Protein 8C7D (pdb70)

Structure (mmCIF, N/CA/C/O backbone):
data_8C7D
#
_entry.id   8C7D
#
_cell.length_a   27.324
_cell.length_b   74.478
_cell.length_c   100.121
_cell.angle_alpha   90.000
_cell.angle_beta   90.000
_cell.angle_gamma   90.000
#
_symmetry.space_group_name_H-M   'P 21 21 21'
#
loop_
_entity.id
_entity.type
_entity.pdbx_description
1 polymer Kalirin
2 water water
#
loop_
_atom_site.group_PDB
_atom_site.id
_atom_site.type_symbol
_atom_site.label_atom_id
_atom_site.label_alt_id
_atom_site.label_comp_id
_atom_site.label_asym_id
_atom_site.label_entity_id
_atom_site.label_seq_id
_atom_site.pdbx_PDB_ins_code
_atom_site.Cartn_x
_atom_site.Cartn_y
_atom_site.Cartn_z
_atom_site.occupancy
_atom_site.B_iso_or_equiv
_atom_site.auth_seq_id
_atom_site.auth_comp_id
_atom_site.auth_asym_id
_atom_site.auth_atom_id
_atom_site.pdbx_PDB_model_num
ATOM 1 N N . GLU A 1 6 ? 21.47859 31.82426 -11.62300 1.000 46.96000 6 GLU A N 1
ATOM 2 C CA . GLU A 1 6 ? 20.30727 31.60227 -10.78138 1.000 47.75000 6 GLU A CA 1
ATOM 3 C C . GLU A 1 6 ? 19.22024 30.87131 -11.55222 1.000 58.65000 6 GLU A C 1
ATOM 4 O O . GLU A 1 6 ? 19.04407 29.65938 -11.38961 1.000 55.29000 6 GLU A O 1
ATOM 6 N N . GLU A 1 7 ? 18.48559 31.60858 -12.39218 1.000 61.44000 7 GLU A N 1
ATOM 7 C CA . GLU A 1 7 ? 17.50939 30.97261 -13.26726 1.000 50.52000 7 GLU A CA 1
ATOM 8 C C . GLU A 1 7 ? 18.17046 30.02651 -14.26721 1.000 53.44000 7 GLU A C 1
ATOM 9 O O . GLU A 1 7 ? 17.47423 29.20715 -14.87422 1.000 51.45000 7 GLU A O 1
ATOM 11 N N . GLU A 1 8 ? 19.49341 30.10918 -14.44395 1.000 50.06000 8 GLU A N 1
ATOM 12 C CA . GLU A 1 8 ? 20.21808 29.08203 -15.18287 1.000 48.50000 8 GLU A CA 1
ATOM 13 C C . GLU A 1 8 ? 20.39596 27.80650 -14.36368 1.000 62.84000 8 GLU A C 1
ATOM 14 O O . GLU A 1 8 ? 20.49932 26.70974 -14.93469 1.000 50.44000 8 GLU A O 1
ATOM 16 N N . GLN A 1 9 ? 20.46014 27.92389 -13.03399 1.000 52.87000 9 GLN A N 1
ATOM 17 C CA . GLN A 1 9 ? 20.51682 26.72473 -12.20520 1.000 46.78000 9 GLN A CA 1
ATOM 18 C C . GLN A 1 9 ? 19.17528 26.00297 -12.21380 1.000 44.14000 9 GLN A C 1
ATOM 19 O O . GLN A 1 9 ? 19.12660 24.76978 -12.25653 1.000 43.62000 9 GLN A O 1
ATOM 21 N N . LYS A 1 10 ? 18.07504 26.75660 -12.20334 1.000 38.11000 10 LYS A N 1
ATOM 22 C CA . LYS A 1 10 ? 16.76222 26.13469 -12.30035 1.000 38.14000 10 LYS A CA 1
ATOM 23 C C . LYS A 1 10 ? 16.57557 25.42158 -13.64046 1.000 42.90000 10 LYS A C 1
ATOM 24 O O . LYS A 1 10 ? 15.95077 24.35384 -13.69469 1.000 45.11000 10 LYS A O 1
ATOM 30 N N . ALA A 1 11 ? 17.11268 25.98411 -14.73461 1.000 44.11000 11 ALA A N 1
ATOM 31 C CA . ALA A 1 11 ? 16.93923 25.33792 -16.03987 1.000 44.30000 11 ALA A CA 1
ATOM 32 C C . ALA A 1 11 ? 17.69319 24.01120 -16.10030 1.000 28.95000 11 ALA A C 1
ATOM 33 O O . ALA A 1 11 ? 17.14757 23.00221 -16.56862 1.000 32.26000 11 ALA A O 1
ATOM 35 N N . LYS A 1 12 ? 18.93927 23.98151 -15.61363 1.000 33.72000 12 LYS A N 1
ATOM 36 C CA . LYS A 1 12 ? 19.62709 22.70357 -15.45983 1.000 42.94000 12 LYS A CA 1
ATOM 37 C C . LYS A 1 12 ? 18.80675 21.73594 -14.60711 1.000 43.59000 12 LYS A C 1
ATOM 38 O O . LYS A 1 12 ? 18.64803 20.56256 -14.96853 1.000 33.90000 12 LYS A O 1
ATOM 40 N N . ALA A 1 13 ? 18.23934 22.21491 -13.49557 1.000 40.72000 13 ALA A N 1
ATOM 41 C CA . ALA A 1 13 ? 17.49862 21.31171 -12.61534 1.000 41.11000 13 ALA A CA 1
ATOM 42 C C . ALA A 1 13 ? 16.26255 20.74110 -13.30700 1.000 33.17000 13 ALA A C 1
ATOM 43 O O . ALA A 1 13 ? 15.97863 19.53990 -13.18757 1.000 31.32000 13 ALA A O 1
ATOM 45 N N . LEU A 1 14 ? 15.52638 21.57308 -14.05173 1.000 38.68000 14 LEU A N 1
ATOM 46 C CA . LEU A 1 14 ? 14.39984 21.05329 -14.82658 1.000 40.33000 14 LEU A CA 1
ATOM 47 C C . LEU A 1 14 ? 14.85761 20.03610 -15.86683 1.000 41.55000 14 LEU A C 1
ATOM 48 O O . LEU A 1 14 ? 14.16788 19.03326 -16.11079 1.000 32.16000 14 LEU A O 1
ATOM 53 N N . ARG A 1 15 ? 16.01833 20.27774 -16.48759 1.000 31.22000 15 ARG A N 1
ATOM 54 C CA . ARG A 1 15 ? 16.59385 19.29731 -17.40558 1.000 36.28000 15 ARG A CA 1
ATOM 55 C C . ARG A 1 15 ? 16.85243 17.98136 -16.68872 1.000 41.18000 15 ARG A C 1
ATOM 56 O O . ARG A 1 15 ? 16.43588 16.91097 -17.15870 1.000 29.51000 15 ARG A O 1
ATOM 58 N N . GLY A 1 16 ? 17.53317 18.05047 -15.52716 1.000 36.57000 16 GLY A N 1
ATOM 59 C CA . GLY A 1 16 ? 17.81823 16.84846 -14.76356 1.000 32.17000 16 GLY A CA 1
ATOM 60 C C . GLY A 1 16 ? 16.57409 16.03527 -14.50866 1.000 30.10000 16 GLY A C 1
ATOM 61 O O . GLY A 1 16 ? 16.59956 14.80030 -14.57176 1.000 35.82000 16 GLY A O 1
ATOM 62 N N . ARG A 1 17 ? 15.45526 16.71510 -14.30813 1.000 31.17000 17 ARG A N 1
ATOM 63 C CA . ARG A 1 17 ? 14.22100 16.05780 -13.93365 1.000 35.37000 17 ARG A CA 1
ATOM 64 C C . ARG A 1 17 ? 13.55046 15.37921 -15.13595 1.000 41.92000 17 ARG A C 1
ATOM 65 O O . ARG A 1 17 ? 12.98026 14.28934 -15.00076 1.000 31.36000 17 ARG A O 1
ATOM 73 N N . MET A 1 18 ? 13.63703 15.97985 -16.32851 1.000 30.59000 18 MET A N 1
ATOM 74 C CA . MET A 1 18 ? 13.21965 15.27300 -17.53846 1.000 37.85000 18 MET A CA 1
ATOM 75 C C . MET A 1 18 ? 14.12796 14.08290 -17.80040 1.000 28.23000 18 MET A C 1
ATOM 76 O O . MET A 1 18 ? 13.66384 13.01800 -18.22756 1.000 26.74000 18 MET A O 1
ATOM 81 N N . PHE A 1 19 ? 15.42656 14.23883 -17.53597 1.000 26.00000 19 PHE A N 1
ATOM 82 C CA . PHE A 1 19 ? 16.35286 13.13065 -17.75974 1.000 34.16000 19 PHE A CA 1
ATOM 83 C C . PHE A 1 19 ? 15.95077 11.91269 -16.93929 1.000 37.49000 19 PHE A C 1
ATOM 84 O O . PHE A 1 19 ? 15.91817 10.78655 -17.45313 1.000 29.07000 19 PHE A O 1
ATOM 92 N N . VAL A 1 20 ? 15.64808 12.13031 -15.65185 1.000 36.82000 20 VAL A N 1
ATOM 93 C CA . VAL A 1 20 ? 15.27349 11.04230 -14.75437 1.000 27.55000 20 VAL A CA 1
ATOM 94 C C . VAL A 1 20 ? 14.00063 10.37022 -15.24101 1.000 28.67000 20 VAL A C 1
ATOM 95 O O . VAL A 1 20 ? 13.87220 9.13990 -15.21098 1.000 28.06000 20 VAL A O 1
ATOM 99 N N . LEU A 1 21 ? 13.04133 11.16635 -15.70375 1.000 26.50000 21 LEU A N 1
ATOM 100 C CA . LEU A 1 21 ? 11.81743 10.60297 -16.25163 1.000 27.75000 21 LEU A CA 1
ATOM 101 C C . LEU A 1 21 ? 12.10407 9.76630 -17.49890 1.000 30.66000 21 LEU A C 1
ATOM 102 O O . LEU A 1 21 ? 11.52601 8.68500 -17.67502 1.000 27.96000 21 LEU A O 1
ATOM 107 N N . ASN A 1 22 ? 12.99774 10.25205 -18.38035 1.000 32.22000 22 ASN A N 1
ATOM 108 C CA . ASN A 1 22 ? 13.32730 9.48208 -19.57761 1.000 31.11000 22 ASN A CA 1
ATOM 109 C C . ASN A 1 22 ? 13.98533 8.16444 -19.20861 1.000 28.57000 22 ASN A C 1
ATOM 110 O O . ASN A 1 22 ? 13.75244 7.14704 -19.87290 1.000 28.37000 22 ASN A O 1
ATOM 115 N N . GLU A 1 23 ? 14.84978 8.18378 -18.18508 1.000 29.61000 23 GLU A N 1
ATOM 116 C CA . GLU A 1 23 ? 15.50392 6.97027 -17.68868 1.000 26.27000 23 GLU A CA 1
ATOM 117 C C . GLU A 1 23 ? 14.49184 6.03216 -17.03731 1.000 34.79000 23 GLU A C 1
ATOM 118 O O . GLU A 1 23 ? 14.56430 4.80053 -17.21247 1.000 29.53000 23 GLU A O 1
ATOM 121 N N A LEU A 1 24 ? 13.51774 6.59442 -16.31317 0.540 27.38000 24 LEU A N 1
ATOM 122 N N B LEU A 1 24 ? 13.55178 6.59263 -16.27230 0.460 27.17000 24 LEU A N 1
ATOM 123 C CA A LEU A 1 24 ? 12.45565 5.77051 -15.74055 0.540 29.59000 24 LEU A CA 1
ATOM 124 C CA B LEU A 1 24 ? 12.44515 5.80036 -15.74558 0.460 29.67000 24 LEU A CA 1
ATOM 125 C C A LEU A 1 24 ? 11.64339 5.07296 -16.82811 0.540 28.28000 24 LEU A C 1
ATOM 126 C C B LEU A 1 24 ? 11.71434 5.06147 -16.86072 0.460 28.28000 24 LEU A C 1
ATOM 127 O O A LEU A 1 24 ? 11.32054 3.88990 -16.70362 0.540 24.57000 24 LEU A O 1
ATOM 128 O O B LEU A 1 24 ? 11.53198 3.84376 -16.79625 0.460 24.40000 24 LEU A O 1
ATOM 137 N N . VAL A 1 25 ? 11.30762 5.78242 -17.90936 1.000 27.76000 25 VAL A N 1
ATOM 138 C CA . VAL A 1 25 ? 10.49462 5.15986 -18.95771 1.000 27.55000 25 VAL A CA 1
ATOM 139 C C . VAL A 1 25 ? 11.31010 4.13122 -19.73609 1.000 23.96000 25 VAL A C 1
ATOM 140 O O . VAL A 1 25 ? 10.82965 3.02959 -20.04612 1.000 25.93000 25 VAL A O 1
ATOM 144 N N . GLN A 1 26 ? 12.55329 4.46671 -20.07666 1.000 27.28000 26 GLN A N 1
ATOM 145 C CA . GLN A 1 26 ? 13.32780 3.52251 -20.87347 1.000 31.68000 26 GLN A CA 1
ATOM 146 C C . GLN A 1 26 ? 13.63545 2.26467 -20.07821 1.000 35.64000 26 GLN A C 1
ATOM 147 O O . GLN A 1 26 ? 13.51522 1.15140 -20.59946 1.000 31.90000 26 GLN A O 1
ATOM 153 N N . THR A 1 27 ? 14.03943 2.41526 -18.81243 1.000 24.97000 27 THR A N 1
ATOM 154 C CA . THR A 1 27 ? 14.27924 1.21797 -18.02564 1.000 29.27000 27 THR A CA 1
ATOM 155 C C . THR A 1 27 ? 12.97775 0.46143 -17.79058 1.000 27.84000 27 THR A C 1
ATOM 156 O O . THR A 1 27 ? 12.99561 -0.76595 -17.64687 1.000 26.51000 27 THR A O 1
ATOM 160 N N . GLU A 1 28 ? 11.84051 1.16250 -17.78142 1.000 24.56000 28 GLU A N 1
ATOM 161 C CA . GLU A 1 28 ? 10.57063 0.45755 -17.68785 1.000 24.98000 28 GLU A CA 1
ATOM 162 C C . GLU A 1 28 ? 10.30840 -0.38344 -18.92829 1.000 27.03000 28 GLU A C 1
ATOM 163 O O . GLU A 1 28 ? 9.81322 -1.51638 -18.82952 1.000 28.12000 28 GLU A O 1
ATOM 169 N N . LYS A 1 29 ? 10.58176 0.17078 -20.10820 1.000 28.3000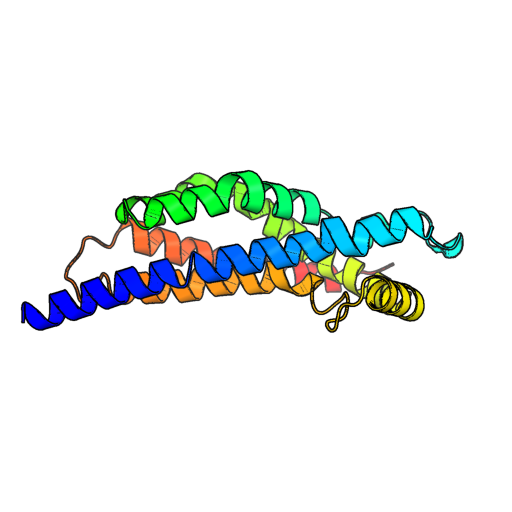0 29 LYS A N 1
ATOM 170 C CA . LYS A 1 29 ? 10.42294 -0.61743 -21.32386 1.000 25.07000 29 LYS A CA 1
ATOM 171 C C . LYS A 1 29 ? 11.29150 -1.85247 -21.27851 1.000 25.31000 29 LYS A C 1
ATOM 172 O O . LYS A 1 29 ? 10.85150 -2.94136 -21.64351 1.000 28.54000 29 LYS A O 1
ATOM 178 N N . ASP A 1 30 ? 12.53621 -1.70182 -20.84356 1.000 24.48000 30 ASP A N 1
ATOM 179 C CA . ASP A 1 30 ? 13.40651 -2.86002 -20.77969 1.000 25.65000 30 ASP A CA 1
ATOM 180 C C . ASP A 1 30 ? 12.97870 -3.81965 -19.67120 1.000 27.74000 30 ASP A C 1
ATOM 181 O O . ASP A 1 30 ? 13.10999 -5.03827 -19.82332 1.000 27.39000 30 ASP A O 1
ATOM 186 N N . TYR A 1 31 ? 12.42856 -3.29633 -18.57081 1.000 30.63000 31 TYR A N 1
ATOM 187 C CA . TYR A 1 31 ? 11.85972 -4.15285 -17.52888 1.000 24.69000 31 TYR A CA 1
ATOM 188 C C . TYR A 1 31 ? 10.71732 -4.98837 -18.07749 1.000 20.91000 31 TYR A C 1
ATOM 189 O O . TYR A 1 31 ? 10.64144 -6.19903 -17.83084 1.000 24.22000 31 TYR A O 1
ATOM 198 N N . VAL A 1 32 ? 9.80423 -4.35659 -18.82236 1.000 25.22000 32 VAL A N 1
ATOM 199 C CA . VAL A 1 32 ? 8.69149 -5.11541 -19.40250 1.000 23.98000 32 VAL A CA 1
ATOM 200 C C . VAL A 1 32 ? 9.20340 -6.17127 -20.38065 1.000 24.93000 32 VAL A C 1
ATOM 201 O O . VAL A 1 32 ? 8.72801 -7.31173 -20.37399 1.000 27.22000 32 VAL A O 1
ATOM 205 N N . LYS A 1 33 ? 10.16967 -5.81147 -21.24298 1.000 23.39000 33 LYS A N 1
ATOM 206 C CA . LYS A 1 33 ? 10.76481 -6.80472 -22.14420 1.000 31.38000 33 LYS A CA 1
ATOM 207 C C . LYS A 1 33 ? 11.31441 -8.00105 -21.36096 1.000 31.37000 33 LYS A C 1
ATOM 208 O O . LYS A 1 33 ? 11.07271 -9.16474 -21.71306 1.000 27.56000 33 LYS A O 1
ATOM 210 N N . ASP A 1 34 ? 12.04983 -7.72493 -20.28002 1.000 26.71000 34 ASP A N 1
ATOM 211 C CA . ASP A 1 34 ? 12.64582 -8.79074 -19.47912 1.000 24.78000 34 ASP A CA 1
ATOM 212 C C . ASP A 1 34 ? 11.59839 -9.67688 -18.81601 1.000 27.73000 34 ASP A C 1
ATOM 213 O O . ASP A 1 34 ? 11.75895 -10.90514 -18.76862 1.000 26.10000 34 ASP A O 1
ATOM 218 N N . LEU A 1 35 ? 10.54305 -9.07971 -18.25447 1.000 24.78000 35 LEU A N 1
ATOM 219 C CA . LEU A 1 35 ? 9.45854 -9.90576 -17.73116 1.000 26.31000 35 LEU A CA 1
ATOM 220 C C . LEU A 1 35 ? 8.81900 -10.72406 -18.84944 1.000 28.38000 35 LEU A C 1
ATOM 221 O O . LEU A 1 35 ? 8.42801 -11.88616 -18.64184 1.000 24.48000 35 LEU A O 1
ATOM 226 N N . GLY A 1 36 ? 8.71931 -10.13017 -20.04614 1.000 23.23000 36 GLY A N 1
ATOM 227 C CA . GLY A 1 36 ? 8.19140 -10.86161 -21.19453 1.000 24.46000 36 GLY A CA 1
ATOM 228 C C . GLY A 1 36 ? 9.02456 -12.07968 -21.54295 1.000 26.03000 36 GLY A C 1
ATOM 229 O O . GLY A 1 36 ? 8.49006 -13.12482 -21.92822 1.000 26.11000 36 GLY A O 1
ATOM 230 N N . ILE A 1 37 ? 10.34634 -11.97419 -21.40131 1.000 26.07000 37 ILE A N 1
ATOM 231 C CA . ILE A 1 37 ? 11.17717 -13.15251 -21.62408 1.000 24.22000 37 ILE A CA 1
ATOM 232 C C . ILE A 1 37 ? 10.84570 -14.24344 -20.61251 1.000 28.28000 37 ILE A C 1
ATOM 233 O O . ILE A 1 37 ? 10.80396 -15.43053 -20.95481 1.000 24.80000 37 ILE A O 1
ATOM 238 N N . VAL A 1 38 ? 10.59110 -13.87104 -19.35417 1.000 28.32000 38 VAL A N 1
ATOM 239 C CA . VAL A 1 38 ? 10.25028 -14.89359 -18.36674 1.000 20.22000 38 VAL A CA 1
ATOM 240 C C . VAL A 1 38 ? 8.94129 -15.55856 -18.73978 1.000 22.53000 38 VAL A C 1
ATOM 241 O O . VAL A 1 38 ? 8.84739 -16.78737 -18.82513 1.000 23.70000 38 VAL A O 1
ATOM 245 N N . VAL A 1 39 ? 7.90846 -14.74477 -18.94249 1.000 26.46000 39 VAL A N 1
ATOM 246 C CA . VAL A 1 39 ? 6.55585 -15.24362 -19.19268 1.000 25.87000 39 VAL A CA 1
ATOM 247 C C . VAL A 1 39 ? 6.43430 -15.81432 -20.61041 1.000 30.37000 39 VAL A C 1
ATOM 248 O O . VAL A 1 39 ? 6.13734 -16.99917 -20.79092 1.000 30.05000 39 VAL A O 1
ATOM 252 N N . GLU A 1 40 ? 6.65763 -14.98401 -21.63454 1.000 27.24000 40 GLU A N 1
ATOM 253 C CA . GLU A 1 40 ? 6.51265 -15.44912 -23.01784 1.000 29.61000 40 GLU A CA 1
ATOM 254 C C . GLU A 1 40 ? 7.68136 -16.30997 -23.51549 1.000 28.74000 40 GLU A C 1
ATOM 255 O O . GLU A 1 40 ? 7.56226 -16.91671 -24.58729 1.000 32.23000 40 GLU A O 1
ATOM 259 N N . GLY A 1 41 ? 8.80685 -16.36779 -22.79978 1.000 28.79000 41 GLY A N 1
ATOM 260 C CA . GLY A 1 41 ? 9.91814 -17.20910 -23.21197 1.000 23.11000 41 GLY A CA 1
ATOM 261 C C . GLY A 1 41 ? 10.11923 -18.43459 -22.33260 1.000 26.12000 41 GLY A C 1
ATOM 262 O O . GLY A 1 41 ? 9.81445 -19.56030 -22.74398 1.000 27.69000 41 GLY A O 1
ATOM 263 N N . PHE A 1 42 ? 10.61614 -18.23987 -21.10443 1.000 28.09000 42 PHE A N 1
ATOM 264 C CA . PHE A 1 42 ? 10.87755 -19.37995 -20.21466 1.000 26.91000 42 PHE A CA 1
ATOM 265 C C . PHE A 1 42 ? 9.61379 -20.18602 -19.92223 1.000 27.28000 42 PHE A C 1
ATOM 266 O O . PHE A 1 42 ? 9.61234 -21.42077 -20.01300 1.000 25.22000 42 PHE A O 1
ATOM 274 N N . MET A 1 43 ? 8.53187 -19.51158 -19.51436 1.000 24.79000 43 MET A N 1
ATOM 275 C CA . MET A 1 43 ? 7.34358 -20.26924 -19.10810 1.000 25.44000 43 MET A CA 1
ATOM 276 C C . MET A 1 43 ? 6.66809 -20.92342 -20.30821 1.000 29.38000 43 MET A C 1
ATOM 277 O O . MET A 1 43 ? 6.11556 -22.02097 -20.18737 1.000 27.46000 43 MET A O 1
ATOM 282 N N . LYS A 1 44 ? 6.68734 -20.25525 -21.46430 1.000 27.38000 44 LYS A N 1
ATOM 283 C CA . LYS A 1 44 ? 6.12193 -20.85420 -22.66964 1.000 30.70000 44 LYS A CA 1
ATOM 284 C C . LYS A 1 44 ? 6.94172 -22.06617 -23.11266 1.000 25.65000 44 LYS A C 1
ATOM 285 O O . LYS A 1 44 ? 6.38400 -23.12364 -23.42415 1.000 30.97000 44 LYS A O 1
ATOM 287 N N . ARG A 1 45 ? 8.26836 -21.94137 -23.10932 1.000 27.56000 45 ARG A N 1
ATOM 288 C CA . ARG A 1 45 ? 9.11469 -23.07964 -23.45488 1.000 28.85000 45 ARG A CA 1
ATOM 289 C C . ARG A 1 45 ? 8.85045 -24.27603 -22.54149 1.000 31.80000 45 ARG A C 1
ATOM 290 O O . ARG A 1 45 ? 8.84792 -25.42609 -22.99631 1.000 31.25000 45 ARG A O 1
ATOM 298 N N . ILE A 1 46 ? 8.59011 -24.02889 -21.25457 1.000 28.83000 46 ILE A N 1
ATOM 299 C CA . ILE A 1 46 ? 8.41821 -25.13999 -20.32013 1.000 21.19000 46 ILE A CA 1
ATOM 300 C C . ILE A 1 46 ? 7.13768 -25.91394 -20.62872 1.000 31.09000 46 ILE A C 1
ATOM 301 O O . ILE A 1 46 ? 7.12211 -27.14996 -20.56952 1.000 33.26000 46 ILE A O 1
ATOM 306 N N . GLU A 1 47 ? 6.05494 -25.21041 -20.99385 1.000 32.76000 47 GLU A N 1
ATOM 307 C CA . GLU A 1 47 ? 4.83094 -25.89474 -21.44091 1.000 30.10000 47 GLU A CA 1
ATOM 308 C C . GLU A 1 47 ? 5.05711 -26.71097 -22.71056 1.000 36.95000 47 GLU A C 1
ATOM 309 O O . GLU A 1 47 ? 4.51192 -27.81159 -22.85182 1.000 35.36000 47 GLU A O 1
ATOM 315 N N . GLU A 1 48 ? 5.82719 -26.17415 -23.66161 1.000 35.05000 48 GLU A N 1
ATOM 316 C CA . GLU A 1 48 ? 6.16414 -26.94152 -24.85934 1.000 30.93000 48 GLU A CA 1
ATOM 317 C C . GLU A 1 48 ? 6.98258 -28.17533 -24.50115 1.000 41.54000 48 GLU A C 1
ATOM 318 O O . GLU A 1 48 ? 6.71184 -29.28449 -24.97666 1.000 35.54000 48 GLU A O 1
ATOM 324 N N . LYS A 1 49 ? 7.98464 -27.99239 -23.64328 1.000 32.45000 49 LYS A N 1
ATOM 325 C CA . LYS A 1 49 ? 8.99681 -28.99970 -23.36753 1.000 30.51000 49 LYS A CA 1
ATOM 326 C C . LYS A 1 49 ? 8.48772 -30.06796 -22.41711 1.000 32.80000 49 LYS A C 1
ATOM 327 O O . LYS A 1 49 ? 8.96527 -31.20505 -22.45209 1.000 30.77000 49 LYS A O 1
ATOM 333 N N . GLY A 1 50 ? 7.52469 -29.72316 -21.57875 1.000 31.53000 50 GLY A N 1
ATOM 334 C CA . GLY A 1 50 ? 7.08711 -30.61113 -20.52739 1.000 29.16000 50 GLY A CA 1
ATOM 335 C C . GLY A 1 50 ? 8.08423 -30.65144 -19.38370 1.000 33.86000 50 GLY A C 1
ATOM 336 O O . GLY A 1 50 ? 9.28869 -30.43994 -19.59245 1.000 32.59000 50 GLY A O 1
ATOM 337 N N . VAL A 1 51 ? 7.60120 -30.93995 -18.17920 1.000 43.41000 51 VAL A N 1
ATOM 338 C CA . VAL A 1 51 ? 8.45745 -31.05302 -17.00212 1.000 35.90000 51 VAL A CA 1
ATOM 339 C C . VAL A 1 51 ? 8.59396 -32.52646 -16.64105 1.000 49.32000 51 VAL A C 1
ATOM 340 O O . VAL A 1 51 ? 7.59720 -33.26300 -16.66976 1.000 54.97000 51 VAL A O 1
ATOM 342 N N . PRO A 1 52 ? 9.79438 -32.99179 -16.29860 1.000 40.39000 52 PRO A N 1
ATOM 343 C CA . PRO A 1 52 ? 9.95372 -34.35348 -15.76063 1.000 51.26000 52 PRO A CA 1
ATOM 344 C C . PRO A 1 52 ? 8.99702 -34.62798 -14.60145 1.000 51.80000 52 PRO A C 1
ATOM 345 O O . PRO A 1 52 ? 8.63330 -33.72279 -13.84921 1.000 44.73000 52 PRO A O 1
ATOM 349 N N . GLU A 1 53 ? 8.59237 -35.89932 -14.45148 1.000 51.38000 53 GLU A N 1
ATOM 350 C CA . GLU A 1 53 ? 7.55066 -36.21947 -13.47285 1.000 47.75000 53 GLU A CA 1
ATOM 351 C C . GLU A 1 53 ? 7.95899 -35.81130 -12.06611 1.000 41.74000 53 GLU A C 1
ATOM 352 O O . GLU A 1 53 ? 7.10672 -35.40689 -11.26707 1.000 46.33000 53 GLU A O 1
ATOM 354 N N . ASP A 1 54 ? 9.25437 -35.89085 -11.75725 1.000 39.15000 54 ASP A N 1
ATOM 355 C CA . ASP A 1 54 ? 9.75846 -35.45928 -10.46104 1.000 49.37000 54 ASP A CA 1
ATOM 356 C C . ASP A 1 54 ? 9.43060 -34.00118 -10.15367 1.000 51.18000 54 ASP A C 1
ATOM 357 O O . ASP A 1 54 ? 9.39442 -33.63318 -8.97397 1.000 54.47000 54 ASP A O 1
ATOM 359 N N . MET A 1 55 ? 9.18133 -33.16012 -11.16533 1.000 42.00000 55 MET A N 1
ATOM 360 C CA . MET A 1 55 ? 8.97268 -31.73486 -10.91373 1.000 48.95000 55 MET A CA 1
ATOM 361 C C . MET A 1 55 ? 7.52054 -31.30393 -10.94217 1.000 43.29000 55 MET A C 1
ATOM 362 O O . MET A 1 55 ? 7.27033 -30.10631 -10.78898 1.000 47.30000 55 MET A O 1
ATOM 367 N N . ARG A 1 56 ? 6.57663 -32.21638 -11.19268 1.000 47.86000 56 ARG A N 1
ATOM 368 C CA . ARG A 1 56 ? 5.17026 -31.85762 -11.37621 1.000 47.40000 56 ARG A CA 1
ATOM 369 C C . ARG A 1 56 ? 4.74244 -30.77329 -10.39079 1.000 45.94000 56 ARG A C 1
ATOM 370 O O . ARG A 1 56 ? 4.94799 -30.90034 -9.18076 1.000 41.71000 56 ARG A O 1
ATOM 372 N N . GLY A 1 57 ? 4.19436 -29.68055 -10.92742 1.000 38.61000 57 GLY A N 1
ATOM 373 C CA . GLY A 1 57 ? 3.71276 -28.57381 -10.12672 1.000 36.55000 57 GLY A CA 1
ATOM 374 C C . GLY A 1 57 ? 4.77336 -27.65303 -9.56172 1.000 37.78000 57 GLY A C 1
ATOM 375 O O . GLY A 1 57 ? 4.45112 -26.52217 -9.18528 1.000 35.05000 57 GLY A O 1
ATOM 376 N N . LYS A 1 58 ? 6.03277 -28.08315 -9.49205 1.000 31.41000 58 LYS A N 1
ATOM 377 C CA . LYS A 1 58 ? 7.04278 -27.22724 -8.89194 1.000 27.82000 58 LYS A CA 1
ATOM 378 C C . LYS A 1 58 ? 7.32908 -25.98429 -9.73929 1.000 36.77000 58 LYS A C 1
ATOM 379 O O . LYS A 1 58 ? 7.71272 -24.95518 -9.18401 1.000 25.01000 58 LYS A O 1
ATOM 385 N N . ASP A 1 59 ? 7.09404 -26.02402 -11.05959 1.000 31.17000 59 ASP A N 1
ATOM 386 C CA . ASP A 1 59 ? 7.24610 -24.80829 -11.86175 1.000 30.86000 59 ASP A CA 1
ATOM 387 C C . ASP A 1 59 ? 6.36475 -23.67423 -11.35547 1.000 23.64000 59 ASP A C 1
ATOM 388 O O . ASP A 1 59 ? 6.74664 -22.50637 -11.45878 1.000 21.48000 59 ASP A O 1
ATOM 393 N N . LYS A 1 60 ? 5.19599 -23.98595 -10.79482 1.000 24.08000 60 LYS A N 1
ATOM 394 C CA . LYS A 1 60 ? 4.35151 -22.93207 -10.22969 1.000 22.90000 60 LYS A CA 1
ATOM 395 C C . LYS A 1 60 ? 5.04274 -22.22655 -9.06223 1.000 33.40000 60 LYS A C 1
ATOM 396 O O . LYS A 1 60 ? 4.88406 -21.01051 -8.87413 1.000 24.26000 60 LYS A O 1
ATOM 402 N N . ILE A 1 61 ? 5.78197 -22.97756 -8.24277 1.000 24.13000 61 ILE A N 1
ATOM 403 C CA . ILE A 1 61 ? 6.52831 -22.34812 -7.15514 1.000 27.32000 61 ILE A CA 1
ATOM 404 C C . ILE A 1 61 ? 7.65262 -21.48457 -7.71128 1.000 20.44000 61 ILE A C 1
ATOM 405 O O . ILE A 1 61 ? 7.89162 -20.37896 -7.22328 1.000 27.80000 61 ILE A O 1
ATOM 410 N N . VAL A 1 62 ? 8.36637 -21.97842 -8.73114 1.000 20.11000 62 VAL A N 1
ATOM 411 C CA . VAL A 1 62 ? 9.48081 -21.22022 -9.30335 1.000 24.67000 62 VAL A CA 1
ATOM 412 C C . VAL A 1 62 ? 9.02410 -19.82907 -9.75148 1.000 20.41000 62 VAL A C 1
ATOM 413 O O . VAL A 1 62 ? 9.65681 -18.81313 -9.44057 1.000 19.67000 62 VAL A O 1
ATOM 417 N N . PHE A 1 63 ? 7.95190 -19.76789 -10.53808 1.000 24.81000 63 PHE A N 1
ATOM 418 C CA . PHE A 1 63 ? 7.57089 -18.49064 -11.12865 1.000 21.62000 63 PHE A CA 1
ATOM 419 C C . PHE A 1 63 ? 6.61325 -17.69697 -10.25348 1.000 19.07000 63 PHE A C 1
ATOM 420 O O . PHE A 1 63 ? 6.48471 -16.48556 -10.44455 1.000 25.91000 63 PHE A O 1
ATOM 428 N N . GLY A 1 64 ? 5.96337 -18.33266 -9.29375 1.000 23.42000 64 GLY A N 1
ATOM 429 C CA . GLY A 1 64 ? 5.17974 -17.57238 -8.33702 1.000 30.97000 64 GLY A CA 1
ATOM 430 C C . GLY A 1 64 ? 4.15930 -16.70472 -9.04381 1.000 30.54000 64 GLY A C 1
ATOM 431 O O . GLY A 1 64 ? 3.42806 -17.15958 -9.92602 1.000 24.72000 64 GLY A O 1
ATOM 432 N N . ASN A 1 65 ? 4.12154 -15.42779 -8.67234 1.000 23.40000 65 ASN A N 1
ATOM 433 C CA . ASN A 1 65 ? 3.12871 -14.49543 -9.18730 1.000 29.82000 65 ASN A CA 1
ATOM 434 C C . ASN A 1 65 ? 3.73339 -13.53580 -10.20024 1.000 26.82000 65 ASN A C 1
ATOM 435 O O . ASN A 1 65 ? 3.25920 -12.40678 -10.34977 1.000 24.09000 65 ASN A O 1
ATOM 440 N N . ILE A 1 66 ? 4.77300 -13.96961 -10.91546 1.000 22.75000 66 ILE A N 1
ATOM 441 C CA . ILE A 1 66 ? 5.46084 -13.02048 -11.78345 1.000 26.35000 66 ILE A CA 1
ATOM 442 C C . ILE A 1 66 ? 4.54392 -12.57852 -12.91517 1.000 26.71000 66 ILE A C 1
ATOM 443 O O . ILE A 1 66 ? 4.63702 -11.43868 -13.37944 1.000 25.15000 66 ILE A O 1
ATOM 448 N N . HIS A 1 67 ? 3.62272 -13.44640 -13.34859 1.000 30.96000 67 HIS A N 1
ATOM 449 C CA . HIS A 1 67 ? 2.67444 -13.04635 -14.38469 1.000 39.17000 67 HIS A CA 1
ATOM 450 C C . HIS A 1 67 ? 1.83089 -11.85452 -13.93630 1.000 28.92000 67 HIS A C 1
ATOM 451 O O . HIS A 1 67 ? 1.56492 -10.94429 -14.72780 1.000 34.01000 67 HIS A O 1
ATOM 458 N N . GLN A 1 68 ? 1.44209 -11.82261 -12.65577 1.000 27.05000 68 GLN A N 1
ATOM 459 C CA . GLN A 1 68 ? 0.68369 -10.69784 -12.10999 1.000 32.90000 68 GLN A CA 1
ATOM 460 C C . GLN A 1 68 ? 1.48265 -9.40274 -12.21390 1.000 32.34000 68 GLN A C 1
ATOM 461 O O . GLN A 1 68 ? 0.93448 -8.33726 -12.53688 1.000 34.89000 68 GLN A O 1
ATOM 467 N N . ILE A 1 69 ? 2.79424 -9.49497 -11.99299 1.000 21.07000 69 ILE A N 1
ATOM 468 C CA . ILE A 1 69 ? 3.67936 -8.34372 -12.12896 1.000 26.78000 69 ILE A CA 1
ATOM 469 C C . ILE A 1 69 ? 3.83618 -7.96319 -13.59990 1.000 28.21000 69 ILE A C 1
ATOM 470 O O . ILE A 1 69 ? 3.71339 -6.78991 -13.96906 1.000 24.49000 69 ILE A O 1
ATOM 475 N N . TYR A 1 70 ? 4.09548 -8.95535 -14.45930 1.000 27.52000 70 TYR A N 1
ATOM 476 C CA . TYR A 1 70 ? 4.18617 -8.70915 -15.90336 1.000 28.81000 70 TYR A CA 1
ATOM 477 C C . TYR A 1 70 ? 2.96269 -7.96563 -16.42578 1.000 24.19000 70 TYR A C 1
ATOM 478 O O . TYR A 1 70 ? 3.08226 -6.91190 -17.06102 1.000 29.80000 70 TYR A O 1
ATOM 487 N N . ASP A 1 71 ? 1.77248 -8.50300 -16.15531 1.000 29.35000 71 ASP A N 1
ATOM 488 C CA . ASP A 1 71 ? 0.55410 -7.89248 -16.66378 1.000 32.29000 71 ASP A CA 1
ATOM 489 C C . ASP A 1 71 ? 0.39834 -6.46589 -16.16371 1.000 37.08000 71 ASP A C 1
ATOM 490 O O . ASP A 1 71 ? 0.00513 -5.57690 -16.92835 1.000 28.50000 71 ASP A O 1
ATOM 495 N N . TRP A 1 72 ? 0.71067 -6.21649 -14.88986 1.000 25.14000 72 TRP A N 1
ATOM 496 C CA . TRP A 1 72 ? 0.44581 -4.88478 -14.35735 1.000 25.90000 72 TRP A CA 1
ATOM 497 C C . TRP A 1 72 ? 1.34634 -3.83492 -14.99998 1.000 31.42000 72 TRP A C 1
ATOM 498 O O . TRP A 1 72 ? 0.89341 -2.72993 -15.31791 1.000 33.31000 72 TRP A O 1
ATOM 509 N N . HIS A 1 73 ? 2.61418 -4.16379 -15.22637 1.000 26.45000 73 HIS A N 1
ATOM 510 C CA . HIS A 1 73 ? 3.50859 -3.20922 -15.87554 1.000 30.22000 73 HIS A CA 1
ATOM 511 C C . HIS A 1 73 ? 3.25978 -3.10072 -17.38299 1.000 28.48000 73 HIS A C 1
ATOM 512 O O . HIS A 1 73 ? 3.27200 -1.99657 -17.93333 1.000 27.62000 73 HIS A O 1
ATOM 519 N N . LYS A 1 74 ? 3.07837 -4.23872 -18.06665 1.000 28.81000 74 LYS A N 1
ATOM 520 C CA . LYS A 1 74 ? 2.84291 -4.23407 -19.50936 1.000 27.32000 74 LYS A CA 1
ATOM 521 C C . LYS A 1 74 ? 1.53131 -3.54646 -19.85762 1.000 36.21000 74 LYS A C 1
ATOM 522 O O . LYS A 1 74 ? 1.44823 -2.81264 -20.85118 1.000 35.63000 74 LYS A O 1
ATOM 528 N N . ASP A 1 75 ? 0.49092 -3.78127 -19.06384 1.000 36.25000 75 ASP A N 1
ATOM 529 C CA . ASP A 1 75 ? -0.83796 -3.32049 -19.42491 1.000 32.39000 75 ASP A CA 1
ATOM 530 C C . ASP A 1 75 ? -1.22629 -2.01797 -18.74841 1.000 47.15000 75 ASP A C 1
ATOM 531 O O . ASP A 1 75 ? -2.21264 -1.40169 -19.16851 1.000 35.21000 75 ASP A O 1
ATOM 536 N N . PHE A 1 76 ? -0.50248 -1.58177 -17.71143 1.000 28.28000 76 PHE A N 1
ATOM 537 C CA . PHE A 1 76 ? -0.94037 -0.37342 -17.02079 1.000 29.18000 76 PHE A CA 1
ATOM 538 C C . PHE A 1 76 ? 0.20821 0.56910 -16.69592 1.000 34.41000 76 PHE A C 1
ATOM 539 O O . PHE A 1 76 ? 0.20114 1.73459 -17.12270 1.000 33.61000 76 PHE A O 1
ATOM 547 N N . PHE A 1 77 ? 1.21141 0.07284 -15.95932 1.000 31.93000 77 PHE A N 1
ATOM 548 C CA . PHE A 1 77 ? 2.18125 0.98081 -15.35049 1.000 33.1100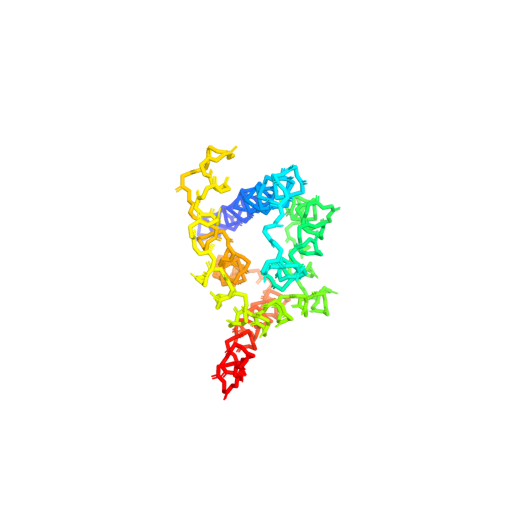0 77 PHE A CA 1
ATOM 549 C C . PHE A 1 77 ? 3.08317 1.61919 -16.39353 1.000 27.98000 77 PHE A C 1
ATOM 550 O O . PHE A 1 77 ? 3.38555 2.81626 -16.30343 1.000 29.79000 77 PHE A O 1
ATOM 558 N N . LEU A 1 78 ? 3.51742 0.85107 -17.39672 1.000 29.61000 78 LEU A N 1
ATOM 559 C CA . LEU A 1 78 ? 4.38537 1.44741 -18.40837 1.000 30.29000 78 LEU A CA 1
ATOM 560 C C . LEU A 1 78 ? 3.68462 2.59975 -19.11560 1.000 32.43000 78 LEU A C 1
ATOM 561 O O . LEU A 1 78 ? 4.27816 3.66766 -19.30876 1.000 31.02000 78 LEU A O 1
ATOM 566 N N . ALA A 1 79 ? 2.42001 2.40453 -19.51084 1.000 35.04000 79 ALA A N 1
ATOM 567 C CA . ALA A 1 79 ? 1.69157 3.48275 -20.17590 1.000 35.43000 79 ALA A CA 1
ATOM 568 C C . ALA A 1 79 ? 1.48828 4.67481 -19.24213 1.000 35.30000 79 ALA A C 1
ATOM 569 O O . ALA A 1 79 ? 1.54190 5.82974 -19.68286 1.000 34.03000 79 ALA A O 1
ATOM 571 N N . GLU A 1 80 ? 1.27085 4.42731 -17.94248 1.000 32.94000 80 GLU A N 1
ATOM 572 C CA . GLU A 1 80 ? 1.08399 5.55912 -17.03591 1.000 32.86000 80 GLU A CA 1
ATOM 573 C C . GLU A 1 80 ? 2.38495 6.32809 -16.82771 1.000 35.59000 80 GLU A C 1
ATOM 574 O O . GLU A 1 80 ? 2.37240 7.56270 -16.69122 1.000 29.30000 80 GLU A O 1
ATOM 580 N N . LEU A 1 81 ? 3.51797 5.62328 -16.79984 1.000 28.15000 81 LEU A N 1
ATOM 581 C CA . LEU A 1 81 ? 4.80697 6.30635 -16.75715 1.000 29.53000 81 LEU A CA 1
ATOM 582 C C . LEU A 1 81 ? 5.05436 7.11850 -18.02902 1.000 31.42000 81 LEU A C 1
ATOM 583 O O . LEU A 1 81 ? 5.55683 8.24499 -17.96873 1.000 34.59000 81 LEU A O 1
ATOM 588 N N . GLU A 1 82 ? 4.72452 6.56402 -19.19297 1.000 32.71000 82 GLU A N 1
ATOM 589 C CA . GLU A 1 82 ? 4.88136 7.33406 -20.42720 1.000 29.58000 82 GLU A CA 1
ATOM 590 C C . GLU A 1 82 ? 4.07118 8.62593 -20.36055 1.000 28.77000 82 GLU A C 1
ATOM 591 O O . GLU A 1 82 ? 4.54795 9.69361 -20.76578 1.000 38.36000 82 GLU A O 1
ATOM 597 N N . LYS A 1 83 ? 2.85188 8.55237 -19.81766 1.000 32.32000 83 LYS A N 1
ATOM 598 C CA . LYS A 1 83 ? 2.04037 9.75186 -19.66162 1.000 29.73000 83 LYS A CA 1
ATOM 599 C C . LYS A 1 83 ? 2.70648 10.77748 -18.74332 1.000 38.71000 83 LYS A C 1
ATOM 600 O O . LYS A 1 83 ? 2.44652 11.97867 -18.87903 1.000 42.35000 83 LYS A O 1
ATOM 605 N N . CYS A 1 84 ? 3.60297 10.34937 -17.85048 1.000 30.90000 84 CYS A N 1
ATOM 606 C CA . CYS A 1 84 ? 4.28325 11.29301 -16.95634 1.000 36.62000 84 CYS A CA 1
ATOM 607 C C . CYS A 1 84 ? 5.31608 12.15190 -17.66511 1.000 41.57000 84 CYS A C 1
ATOM 608 O O . CYS A 1 84 ? 5.67511 13.21937 -17.15005 1.000 39.19000 84 CYS A O 1
ATOM 611 N N . ILE A 1 85 ? 5.82778 11.70427 -18.80893 1.000 36.89000 85 ILE A N 1
ATOM 612 C CA . ILE A 1 85 ? 6.78094 12.53019 -19.54216 1.000 41.52000 85 ILE A CA 1
ATOM 613 C C . ILE A 1 85 ? 6.13609 13.85876 -19.94314 1.000 46.81000 85 ILE A C 1
ATOM 614 O O . ILE A 1 85 ? 6.76916 14.92050 -19.87916 1.000 45.37000 85 ILE A O 1
ATOM 619 N N A GLN A 1 86 ? 4.85980 13.82362 -20.32485 0.510 42.24000 86 GLN A N 1
ATOM 620 N N B GLN A 1 86 ? 4.85876 13.82946 -20.31509 0.490 41.89000 86 GLN A N 1
ATOM 621 C CA A GLN A 1 86 ? 4.13237 15.03948 -20.66701 0.510 49.55000 86 GLN A CA 1
ATOM 622 C CA B GLN A 1 86 ? 4.15555 15.05767 -20.65664 0.490 49.72000 86 GLN A CA 1
ATOM 623 C C A GLN A 1 86 ? 3.51650 15.73954 -19.45903 0.510 47.93000 86 GLN A C 1
ATOM 624 C C B GLN A 1 86 ? 3.52992 15.74819 -19.45076 0.490 48.06000 86 GLN A C 1
ATOM 625 O O A GLN A 1 86 ? 3.41488 16.97326 -19.45799 0.510 44.73000 86 GLN A O 1
ATOM 626 O O B GLN A 1 86 ? 3.41655 16.98092 -19.44495 0.490 44.54000 86 GLN A O 1
ATOM 637 N N . GLU A 1 87 ? 3.09842 14.99174 -18.43868 1.000 47.02000 87 GLU A N 1
ATOM 638 C CA . GLU A 1 87 ? 2.47278 15.54125 -17.22630 1.000 42.47000 87 GLU A CA 1
ATOM 639 C C . GLU A 1 87 ? 3.32167 15.13276 -16.02134 1.000 40.05000 87 GLU A C 1
ATOM 640 O O . GLU A 1 87 ? 3.02217 14.13047 -15.36753 1.000 46.69000 87 GLU A O 1
ATOM 644 N N . GLN A 1 88 ? 4.34459 15.93448 -15.70692 1.000 43.22000 88 GLN A N 1
ATOM 645 C CA . GLN A 1 88 ? 5.36228 15.53359 -14.73259 1.000 43.39000 88 GLN A CA 1
ATOM 646 C C . GLN A 1 88 ? 4.79514 15.31753 -13.32993 1.000 55.46000 88 GLN A C 1
ATOM 647 O O . GLN A 1 88 ? 5.22310 14.40065 -12.61344 1.000 46.93000 88 GLN A O 1
ATOM 653 N N . ASP A 1 89 ? 3.87824 16.17432 -12.89049 1.000 47.43000 89 ASP A N 1
ATOM 654 C CA . ASP A 1 89 ? 3.44474 16.09074 -11.49939 1.000 49.59000 89 ASP A CA 1
ATOM 655 C C . ASP A 1 89 ? 2.59800 14.85665 -11.22245 1.000 52.50000 89 ASP A C 1
ATOM 656 O O . ASP A 1 89 ? 2.38115 14.51771 -10.05134 1.000 52.94000 89 ASP A O 1
ATOM 661 N N . ARG A 1 90 ? 2.13274 14.16923 -12.26517 1.000 38.79000 90 ARG A N 1
ATOM 662 C CA . ARG A 1 90 ? 1.40247 12.92497 -12.07086 1.000 49.79000 90 ARG A CA 1
ATOM 663 C C . ARG A 1 90 ? 2.29248 11.79648 -11.55364 1.000 46.03000 90 ARG A C 1
ATOM 664 O O . ARG A 1 90 ? 1.75975 10.78903 -11.06983 1.000 35.61000 90 ARG A O 1
ATOM 666 N N . LEU A 1 91 ? 3.62068 11.95691 -11.60870 1.000 32.85000 91 LEU A N 1
ATOM 667 C CA . LEU A 1 91 ? 4.52332 10.86148 -11.26677 1.000 35.68000 91 LEU A CA 1
ATOM 668 C C . LEU A 1 91 ? 4.40818 10.46288 -9.79561 1.000 39.75000 91 LEU A C 1
ATOM 669 O O . LEU A 1 91 ? 4.23553 9.27489 -9.47797 1.000 28.77000 91 LEU A O 1
ATOM 674 N N . ALA A 1 92 ? 4.51643 11.43869 -8.88558 1.000 31.16000 92 ALA A N 1
ATOM 675 C CA . ALA A 1 92 ? 4.42850 11.13617 -7.45460 1.000 35.16000 92 ALA A CA 1
ATOM 676 C C . ALA A 1 92 ? 3.11436 10.44623 -7.12781 1.000 32.37000 92 ALA A C 1
ATOM 677 O O . ALA A 1 92 ? 3.09661 9.40388 -6.45862 1.000 37.86000 92 ALA A O 1
ATOM 679 N N . GLN A 1 93 ? 1.99957 11.00554 -7.60897 1.000 31.81000 93 GLN A N 1
ATOM 680 C CA . GLN A 1 93 ? 0.70365 10.40031 -7.32974 1.000 38.38000 93 GLN A CA 1
ATOM 681 C C . GLN A 1 93 ? 0.60260 9.00554 -7.93512 1.000 36.45000 93 GLN A C 1
ATOM 682 O O . GLN A 1 93 ? -0.12494 8.15035 -7.41060 1.000 38.94000 93 GLN A O 1
ATOM 684 N N . LEU A 1 94 ? 1.32181 8.74859 -9.03159 1.000 41.01000 94 LEU A N 1
ATOM 685 C CA . LEU A 1 94 ? 1.24249 7.42697 -9.64009 1.000 32.88000 94 LEU A CA 1
ATOM 686 C C . LEU A 1 94 ? 1.75364 6.37608 -8.65522 1.000 33.06000 94 LEU A C 1
ATOM 687 O O . LEU A 1 94 ? 1.11734 5.33518 -8.44313 1.000 39.54000 94 LEU A O 1
ATOM 692 N N . PHE A 1 95 ? 2.86451 6.67172 -7.97809 1.000 38.31000 95 PHE A N 1
ATOM 693 C CA . PHE A 1 95 ? 3.37120 5.73025 -6.98441 1.000 36.86000 95 PHE A CA 1
ATOM 694 C C . PHE A 1 95 ? 2.51620 5.73064 -5.72188 1.000 44.21000 95 PHE A C 1
ATOM 695 O O . PHE A 1 95 ? 2.24344 4.66592 -5.15333 1.000 37.42000 95 PHE A O 1
ATOM 703 N N . ILE A 1 96 ? 2.05188 6.90722 -5.29240 1.000 35.25000 96 ILE A N 1
ATOM 704 C CA . ILE A 1 96 ? 1.29409 6.99929 -4.04848 1.000 35.32000 96 ILE A CA 1
ATOM 705 C C . ILE A 1 96 ? -0.04028 6.27334 -4.17209 1.000 40.66000 96 ILE A C 1
ATOM 706 O O . ILE A 1 96 ? -0.39473 5.45272 -3.31292 1.000 32.55000 96 ILE A O 1
ATOM 711 N N . LYS A 1 97 ? -0.80063 6.55896 -5.24079 1.000 28.94000 97 LYS A N 1
ATOM 712 C CA . LYS A 1 97 ? -2.15828 6.03512 -5.34080 1.000 28.50000 97 LYS A CA 1
ATOM 713 C C . LYS A 1 97 ? -2.19544 4.52046 -5.53962 1.000 41.17000 97 LYS A C 1
ATOM 714 O O . LYS A 1 97 ? -3.23779 3.90157 -5.29200 1.000 39.15000 97 LYS A O 1
ATOM 716 N N . HIS A 1 98 ? -1.09366 3.90000 -5.95304 1.000 34.55000 98 HIS A N 1
ATOM 717 C CA . HIS A 1 98 ? -1.06605 2.45244 -6.13818 1.000 34.90000 98 HIS A CA 1
ATOM 718 C C . HIS A 1 98 ? -0.20969 1.74348 -5.09333 1.000 40.00000 98 HIS A C 1
ATOM 719 O O . HIS A 1 98 ? 0.35005 0.68143 -5.37090 1.000 33.54000 98 HIS A O 1
ATOM 726 N N . GLU A 1 99 ? -0.12695 2.30420 -3.87702 1.000 32.98000 99 GLU A N 1
ATOM 727 C CA . GLU A 1 99 ? 0.67014 1.67421 -2.82592 1.000 37.86000 99 GLU A CA 1
ATOM 728 C C . GLU A 1 99 ? 0.20091 0.24872 -2.55463 1.000 36.85000 99 GLU A C 1
ATOM 729 O O . GLU A 1 99 ? 1.02316 -0.65887 -2.39731 1.000 34.50000 99 GLU A O 1
ATOM 735 N N . ARG A 1 100 ? -1.11584 0.02926 -2.49550 1.000 26.44000 100 ARG A N 1
ATOM 736 C CA . ARG A 1 100 ? -1.60708 -1.31393 -2.20923 1.000 34.39000 100 ARG A CA 1
ATOM 737 C C . ARG A 1 100 ? -1.20811 -2.29751 -3.30424 1.000 36.79000 100 ARG A C 1
ATOM 738 O O . ARG A 1 100 ? -1.05649 -3.49477 -3.03358 1.000 30.68000 100 ARG A O 1
ATOM 740 N N . LYS A 1 101 ? -1.02609 -1.82339 -4.54516 1.000 37.09000 101 LYS A N 1
ATOM 741 C CA . LYS A 1 101 ? -0.65257 -2.74972 -5.61316 1.000 29.18000 101 LYS A CA 1
ATOM 742 C C . LYS A 1 101 ? 0.75450 -3.28850 -5.39545 1.000 30.03000 101 LYS A C 1
ATOM 743 O O . LYS A 1 101 ? 1.05833 -4.41026 -5.81770 1.000 30.84000 101 LYS A O 1
ATOM 749 N N . LEU A 1 1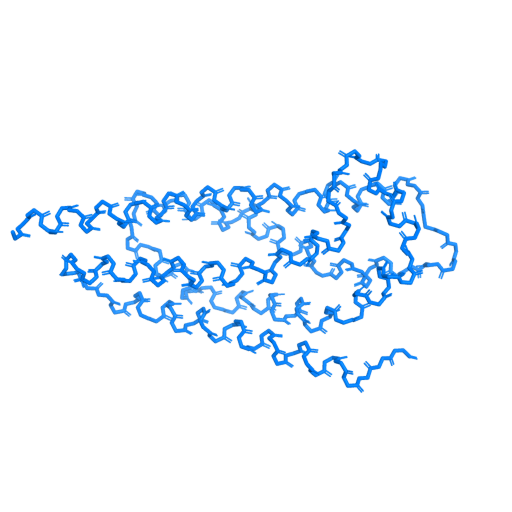02 ? 1.60302 -2.53342 -4.68125 1.000 38.51000 102 LEU A N 1
ATOM 750 C CA . LEU A 1 102 ? 2.97550 -2.94326 -4.38941 1.000 32.51000 102 LEU A CA 1
ATOM 751 C C . LEU A 1 102 ? 3.07693 -4.18581 -3.51718 1.000 37.01000 102 LEU A C 1
ATOM 752 O O . LEU A 1 102 ? 4.18176 -4.71974 -3.36273 1.000 40.30000 102 LEU A O 1
ATOM 757 N N . HIS A 1 103 ? 1.97804 -4.65233 -2.92803 1.000 27.31000 103 HIS A N 1
ATOM 758 C CA . HIS A 1 103 ? 2.03599 -5.92497 -2.22502 1.000 31.67000 103 HIS A CA 1
ATOM 759 C C . HIS A 1 103 ? 2.35029 -7.08109 -3.16136 1.000 32.17000 103 HIS A C 1
ATOM 760 O O . HIS A 1 103 ? 2.79412 -8.13801 -2.68961 1.000 25.21000 103 HIS A O 1
ATOM 767 N N . ILE A 1 104 ? 2.14504 -6.91837 -4.47360 1.000 23.77000 104 ILE A N 1
ATOM 768 C CA . ILE A 1 104 ? 2.51896 -8.02452 -5.34484 1.000 28.09000 104 ILE A CA 1
ATOM 769 C C . ILE A 1 104 ? 4.02478 -8.22824 -5.28959 1.000 27.00000 104 ILE A C 1
ATOM 770 O O . ILE A 1 104 ? 4.50467 -9.36308 -5.37613 1.000 26.04000 104 ILE A O 1
ATOM 775 N N . TYR A 1 105 ? 4.79012 -7.15404 -5.09105 1.000 18.13000 105 TYR A N 1
ATOM 776 C CA . TYR A 1 105 ? 6.23757 -7.30749 -4.94391 1.000 26.69000 105 TYR A CA 1
ATOM 777 C C . TYR A 1 105 ? 6.61073 -7.95808 -3.60568 1.000 22.67000 105 TYR A C 1
ATOM 778 O O . TYR A 1 105 ? 7.45968 -8.86064 -3.54920 1.000 18.09000 105 TYR A O 1
ATOM 787 N N . VAL A 1 106 ? 6.01124 -7.48926 -2.51038 1.000 20.18000 106 VAL A N 1
ATOM 788 C CA . VAL A 1 106 ? 6.30137 -8.07983 -1.20087 1.000 18.86000 106 VAL A CA 1
ATOM 789 C C . VAL A 1 106 ? 5.92960 -9.55613 -1.19358 1.000 21.35000 106 VAL A C 1
ATOM 790 O O . VAL A 1 106 ? 6.62789 -10.39276 -0.59806 1.000 22.57000 106 VAL A O 1
ATOM 794 N N . TRP A 1 107 ? 4.82021 -9.89769 -1.85534 1.000 23.17000 107 TRP A N 1
ATOM 795 C CA . TRP A 1 107 ? 4.44661 -11.30140 -2.03007 1.000 22.91000 107 TRP A CA 1
ATOM 796 C C . TRP A 1 107 ? 5.51832 -12.05227 -2.81620 1.000 23.16000 107 TRP A C 1
ATOM 797 O O . TRP A 1 107 ? 5.92005 -13.16510 -2.44818 1.000 21.32000 107 TRP A O 1
ATOM 808 N N . TYR A 1 108 ? 5.98682 -11.44734 -3.91118 1.000 21.46000 108 TYR A N 1
ATOM 809 C CA . TYR A 1 108 ? 7.05693 -12.03946 -4.69482 1.000 21.72000 108 TYR A CA 1
ATOM 810 C C . TYR A 1 108 ? 8.29252 -12.29950 -3.83871 1.000 21.93000 108 TYR A C 1
ATOM 811 O O . TYR A 1 108 ? 8.90981 -13.37129 -3.93524 1.000 18.83000 108 TYR A O 1
ATOM 820 N N . CYS A 1 109 ? 8.66344 -11.33041 -2.98952 1.000 18.86000 109 CYS A N 1
ATOM 821 C CA . CYS A 1 109 ? 9.86547 -11.48693 -2.16639 1.000 17.15000 109 CYS A CA 1
ATOM 822 C C . CYS A 1 109 ? 9.71505 -12.63062 -1.17924 1.000 21.18000 109 CYS A C 1
ATOM 823 O O . CYS A 1 109 ? 10.67069 -13.36671 -0.92049 1.000 23.07000 109 CYS A O 1
ATOM 826 N N . GLN A 1 110 ? 8.53293 -12.78607 -0.59108 1.000 18.00000 110 GLN A N 1
ATOM 827 C CA . GLN A 1 110 ? 8.39186 -13.81507 0.43173 1.000 20.59000 110 GLN A CA 1
ATOM 828 C C . G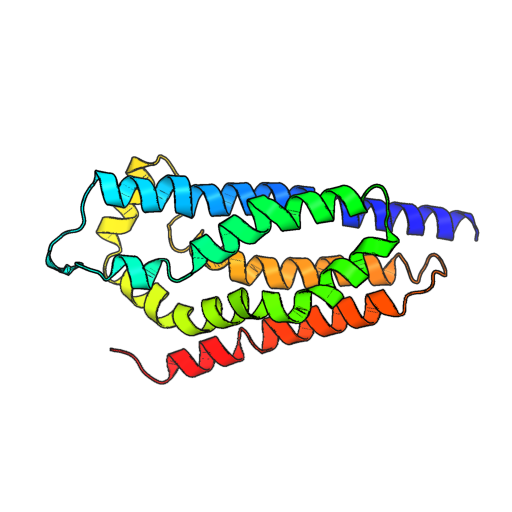LN A 1 110 ? 8.51839 -15.21514 -0.15021 1.000 19.77000 110 GLN A C 1
ATOM 829 O O . GLN A 1 110 ? 9.09506 -16.11027 0.47937 1.000 20.51000 110 GLN A O 1
ATOM 835 N N . ASN A 1 111 ? 7.98716 -15.42658 -1.35074 1.000 17.42000 111 ASN A N 1
ATOM 836 C CA . ASN A 1 111 ? 8.17075 -16.69857 -2.02630 1.000 19.89000 111 ASN A CA 1
ATOM 837 C C . ASN A 1 111 ? 9.57241 -16.87443 -2.62480 1.000 19.59000 111 ASN A C 1
ATOM 838 O O . ASN A 1 111 ? 9.87302 -17.95489 -3.14485 1.000 24.14000 111 ASN A O 1
ATOM 843 N N . LYS A 1 112 ? 10.44547 -15.86698 -2.55846 1.000 22.44000 112 LYS A N 1
ATOM 844 C CA . LYS A 1 112 ? 11.72173 -15.97384 -3.26746 1.000 17.38000 112 LYS A CA 1
ATOM 845 C C . LYS A 1 112 ? 12.62142 -17.09966 -2.77378 1.000 28.42000 112 LYS A C 1
ATOM 846 O O . LYS A 1 112 ? 13.20850 -17.79557 -3.62820 1.000 21.56000 112 LYS A O 1
ATOM 852 N N . PRO A 1 113 ? 12.78582 -17.33724 -1.45951 1.000 22.80000 113 PRO A N 1
ATOM 853 C CA . PRO A 1 113 ? 13.64796 -18.46049 -1.03285 1.000 17.96000 113 PRO A CA 1
ATOM 854 C C . PRO A 1 113 ? 13.20577 -19.81696 -1.56460 1.000 19.52000 113 PRO A C 1
ATOM 855 O O . PRO A 1 113 ? 14.05899 -20.60773 -2.00404 1.000 17.88000 113 PRO A O 1
ATOM 859 N N . ARG A 1 114 ? 11.89633 -20.10744 -1.56729 1.000 22.40000 114 ARG A N 1
ATOM 860 C CA . ARG A 1 114 ? 11.41437 -21.35842 -2.15235 1.000 21.42000 114 ARG A CA 1
ATOM 861 C C . ARG A 1 114 ? 11.72890 -21.42749 -3.64463 1.000 17.84000 114 ARG A C 1
ATOM 862 O O . ARG A 1 114 ? 12.13298 -22.48333 -4.14858 1.000 26.87000 114 ARG A O 1
ATOM 870 N N . SER A 1 115 ? 11.51266 -20.32106 -4.37342 1.000 20.39000 115 SER A N 1
ATOM 871 C CA . SER A 1 115 ? 11.81188 -20.31350 -5.80406 1.000 19.91000 115 SER A CA 1
ATOM 872 C C . SER A 1 115 ? 13.29270 -20.58873 -6.04600 1.000 22.18000 115 SER A C 1
ATOM 873 O O . SER A 1 115 ? 13.65495 -21.44232 -6.86815 1.000 22.01000 115 SER A O 1
ATOM 876 N N . GLU A 1 116 ? 14.16243 -19.87242 -5.32840 1.000 19.41000 116 GLU A N 1
ATOM 877 C CA . GLU A 1 116 ? 15.60590 -20.06787 -5.46443 1.000 24.65000 116 GLU A CA 1
ATOM 878 C C . GLU A 1 116 ? 15.98915 -21.52534 -5.26563 1.000 26.17000 116 GLU A C 1
ATOM 879 O O . GLU A 1 116 ? 16.83060 -22.06446 -5.99863 1.000 21.72000 116 GLU A O 1
ATOM 885 N N . TYR A 1 117 ? 15.34266 -22.19205 -4.31410 1.000 23.47000 117 TYR A N 1
ATOM 886 C CA . TYR A 1 117 ? 15.66874 -23.58346 -4.03827 1.000 19.89000 117 TYR A CA 1
ATOM 887 C C . TYR A 1 117 ? 15.32526 -24.47340 -5.21931 1.000 23.33000 117 TYR A C 1
ATOM 888 O O . TYR A 1 117 ? 16.13082 -25.31826 -5.62415 1.000 22.12000 117 TYR A O 1
ATOM 897 N N . ILE A 1 118 ? 14.11525 -24.32274 -5.76469 1.000 22.35000 118 ILE A N 1
ATOM 898 C CA . ILE A 1 118 ? 13.71125 -25.19829 -6.85698 1.000 27.31000 118 ILE A CA 1
ATOM 899 C C . ILE A 1 118 ? 14.50559 -24.87619 -8.11799 1.000 25.62000 118 ILE A C 1
ATOM 900 O O . ILE A 1 118 ? 14.89691 -25.78989 -8.85697 1.000 22.22000 118 ILE A O 1
ATOM 905 N N . VAL A 1 119 ? 14.82210 -23.59282 -8.35424 1.000 21.11000 119 VAL A N 1
ATOM 906 C CA . VAL A 1 119 ? 15.61693 -23.24463 -9.54126 1.000 21.25000 119 VAL A CA 1
ATOM 907 C C . VAL A 1 119 ? 16.99939 -23.87678 -9.47123 1.000 24.56000 119 VAL A C 1
ATOM 908 O O . VAL A 1 119 ? 17.52289 -24.36006 -10.48504 1.000 23.25000 119 VAL A O 1
ATOM 912 N N . ALA A 1 120 ? 17.61592 -23.89066 -8.27794 1.000 25.71000 120 ALA A N 1
ATOM 913 C CA . ALA A 1 120 ? 18.92445 -24.52839 -8.13005 1.000 19.41000 120 ALA A CA 1
ATOM 914 C C . ALA A 1 120 ? 18.80633 -26.03583 -8.16034 1.000 26.40000 120 ALA A C 1
ATOM 915 O O . ALA A 1 120 ? 19.63880 -26.71808 -8.77530 1.000 27.51000 120 ALA A O 1
ATOM 917 N N . GLU A 1 121 ? 17.79368 -26.57608 -7.48260 1.000 23.67000 121 GLU A N 1
ATOM 918 C CA . GLU A 1 121 ? 17.61403 -28.02101 -7.46759 1.000 26.47000 121 GLU A CA 1
ATOM 919 C C . GLU A 1 121 ? 17.43774 -28.57253 -8.88528 1.000 27.72000 121 GLU A C 1
ATOM 920 O O . GLU A 1 121 ? 17.90929 -29.67293 -9.19382 1.000 24.53000 121 GLU A O 1
ATOM 926 N N . TYR A 1 122 ? 16.75807 -27.83261 -9.75574 1.000 24.96000 122 TYR A N 1
ATOM 927 C CA . TYR A 1 122 ? 16.53193 -28.27052 -11.13566 1.000 30.88000 122 TYR A CA 1
ATOM 928 C C . TYR A 1 122 ? 17.38866 -27.47827 -12.11085 1.000 30.37000 122 TYR A C 1
ATOM 929 O O . TYR A 1 122 ? 16.92720 -27.06294 -13.16932 1.000 26.60000 122 TYR A O 1
ATOM 938 N N . ASP A 1 123 ? 18.64985 -27.24502 -11.74405 1.000 26.75000 123 ASP A N 1
ATOM 939 C CA . ASP A 1 123 ? 19.46534 -26.30317 -12.49472 1.000 29.20000 123 ASP A CA 1
ATOM 940 C C . ASP A 1 123 ? 19.70119 -26.77889 -13.92819 1.000 27.40000 123 ASP A C 1
ATOM 941 O O . ASP A 1 123 ? 19.60083 -25.98298 -14.87060 1.000 26.94000 123 ASP A O 1
ATOM 946 N N . ALA A 1 124 ? 19.97985 -28.07714 -14.11723 1.000 29.89000 124 ALA A N 1
ATOM 947 C CA . ALA A 1 124 ? 20.22454 -28.59575 -15.46694 1.000 30.53000 124 ALA A CA 1
ATOM 948 C C . ALA A 1 124 ? 19.01524 -28.39126 -16.37659 1.000 29.73000 124 ALA A C 1
ATOM 949 O O . ALA A 1 124 ? 19.16479 -27.98686 -17.53254 1.000 34.19000 124 ALA A O 1
ATOM 951 N N . TYR A 1 125 ? 17.81474 -28.68688 -15.87571 1.000 29.04000 125 TYR A N 1
ATOM 952 C CA . TYR A 1 125 ? 16.58692 -28.44819 -16.63144 1.000 24.51000 125 TYR A CA 1
ATOM 953 C C . TYR A 1 125 ? 16.46092 -26.97942 -17.04124 1.000 33.14000 125 TYR A C 1
ATOM 954 O O . TYR A 1 125 ? 16.28433 -26.65339 -18.22990 1.000 29.12000 125 TYR A O 1
ATOM 963 N N . PHE A 1 126 ? 16.56357 -26.06403 -16.06688 1.000 23.73000 126 PHE A N 1
ATOM 964 C CA . PHE A 1 126 ? 16.39287 -24.65733 -16.40973 1.000 25.87000 126 PHE A CA 1
ATOM 965 C C . PHE A 1 126 ? 17.55164 -24.14167 -17.26126 1.000 26.64000 126 PHE A C 1
ATOM 966 O O . PHE A 1 126 ? 17.37630 -23.19515 -18.03629 1.000 25.57000 126 PHE A O 1
ATOM 974 N N . GLU A 1 127 ? 18.73605 -24.74890 -17.15421 1.000 27.86000 127 GLU A N 1
ATOM 975 C CA . GLU A 1 127 ? 19.80615 -24.35891 -18.06438 1.000 31.16000 127 GLU A CA 1
ATOM 976 C C . GLU A 1 127 ? 19.45685 -24.78282 -19.48775 1.000 31.70000 127 GLU A C 1
ATOM 977 O O . GLU A 1 127 ? 19.73444 -24.05002 -20.43856 1.000 29.45000 127 GLU A O 1
ATOM 980 N N . GLU A 1 128 ? 18.80454 -25.94178 -19.64463 1.000 27.78000 128 GLU A N 1
ATOM 981 C CA . GLU A 1 128 ? 18.32357 -26.34858 -20.97035 1.000 29.75000 128 GLU A CA 1
ATOM 982 C C . GLU A 1 128 ? 17.30159 -25.35787 -21.50585 1.000 33.79000 128 GLU A C 1
ATOM 983 O O . GLU A 1 128 ? 17.38018 -24.93412 -22.66511 1.000 27.63000 128 GLU A O 1
ATOM 989 N N . VAL A 1 129 ? 16.32407 -24.98536 -20.66921 1.000 24.13000 129 VAL A N 1
ATOM 990 C CA . VAL A 1 129 ? 15.28663 -24.05204 -21.09463 1.000 26.60000 129 VAL A CA 1
ATOM 991 C C . VAL A 1 129 ? 15.92371 -22.77702 -21.62088 1.000 27.77000 129 VAL A C 1
ATOM 992 O O . VAL A 1 129 ? 15.59469 -22.29086 -22.71201 1.000 30.93000 129 VAL A O 1
ATOM 996 N N . LYS A 1 130 ? 16.88751 -22.24295 -20.86691 1.000 25.15000 130 LYS A N 1
ATOM 997 C CA . LYS A 1 130 ? 17.58245 -21.03245 -21.28242 1.000 24.35000 130 LYS A CA 1
ATOM 998 C C . LYS A 1 130 ? 18.18020 -21.18025 -22.68150 1.000 21.08000 130 LYS A C 1
ATOM 999 O O . LYS A 1 130 ? 18.01937 -20.30343 -23.53837 1.000 28.82000 130 LYS A O 1
ATOM 1005 N N . GLN A 1 131 ? 18.91395 -22.26730 -22.90277 1.000 29.93000 131 GLN A N 1
ATOM 1006 C CA . GLN A 1 131 ? 19.49952 -22.50719 -24.21995 1.000 34.16000 131 GLN A CA 1
ATOM 1007 C C . GLN A 1 131 ? 18.42255 -22.61373 -25.28374 1.000 33.99000 131 GLN A C 1
ATOM 1008 O O . GLN A 1 131 ? 18.52089 -21.98743 -26.34859 1.000 31.63000 131 GLN A O 1
ATOM 1014 N N . GLU A 1 132 ? 17.35510 -23.34687 -24.98336 1.000 27.32000 132 GLU A N 1
ATOM 1015 C CA . GLU A 1 132 ? 16.30437 -23.58809 -25.95281 1.000 28.72000 132 GLU A CA 1
ATOM 1016 C C . GLU A 1 132 ? 15.47770 -22.34895 -26.26245 1.000 36.08000 132 GLU A C 1
ATOM 1017 O O . GLU A 1 132 ? 14.66503 -22.39704 -27.19111 1.000 31.76000 132 GLU A O 1
ATOM 1023 N N . ILE A 1 133 ? 15.66267 -21.24442 -25.53704 1.000 31.47000 133 ILE A N 1
ATOM 1024 C CA . ILE A 1 133 ? 15.07508 -19.96539 -25.92937 1.000 29.53000 133 ILE A CA 1
ATOM 1025 C C . ILE A 1 133 ? 16.14087 -18.96356 -26.32119 1.000 29.93000 133 ILE A C 1
ATOM 1026 O O . ILE A 1 133 ? 15.82995 -17.79028 -26.53158 1.000 30.22000 133 ILE A O 1
ATOM 1031 N N . ASN A 1 134 ? 17.40158 -19.39281 -26.38127 1.000 28.00000 134 ASN A N 1
ATOM 1032 C CA . ASN A 1 134 ? 18.48216 -18.57936 -26.91988 1.000 35.87000 134 ASN A CA 1
ATOM 1033 C C . ASN A 1 134 ? 18.72038 -17.32858 -26.07178 1.000 39.40000 134 ASN A C 1
ATOM 1034 O O . ASN A 1 134 ? 18.93848 -16.23891 -26.60786 1.000 40.57000 134 ASN A O 1
ATOM 1039 N N . GLN A 1 135 ? 18.66388 -17.47630 -24.73836 1.000 33.65000 135 GLN A N 1
ATOM 1040 C CA . GLN A 1 135 ? 18.95605 -16.38510 -23.81681 1.000 35.32000 135 GLN A CA 1
ATOM 1041 C C . GLN A 1 135 ? 20.37888 -16.52126 -23.28542 1.000 37.89000 135 GLN A C 1
ATOM 1042 O O . GLN A 1 135 ? 20.87103 -17.62613 -23.06068 1.000 33.06000 135 GLN A O 1
ATOM 1048 N N . ARG A 1 136 ? 21.03029 -15.38127 -23.05409 1.000 35.19000 136 ARG A N 1
ATOM 1049 C CA . ARG A 1 136 ? 22.33944 -15.40554 -22.41369 1.000 36.94000 136 ARG A CA 1
ATOM 1050 C C . ARG A 1 136 ? 22.23072 -15.44811 -20.88984 1.000 30.24000 136 ARG A C 1
ATOM 1051 O O . ARG A 1 136 ? 23.04223 -16.10948 -20.23857 1.000 28.19000 136 ARG A O 1
ATOM 1053 N N . LEU A 1 137 ? 21.22733 -14.79892 -20.29959 1.000 28.61000 137 LEU A N 1
ATOM 1054 C CA . LEU A 1 137 ? 21.11757 -14.75557 -18.84000 1.000 25.41000 137 LEU A CA 1
ATOM 1055 C C . LEU A 1 137 ? 20.39496 -15.99124 -18.32177 1.000 27.38000 137 LEU A C 1
ATOM 1056 O O . LEU A 1 137 ? 19.48280 -16.49973 -18.97421 1.000 29.59000 137 LEU A O 1
ATOM 1061 N N . THR A 1 138 ? 20.79981 -16.46980 -17.13828 1.000 24.21000 138 THR A N 1
ATOM 1062 C CA . THR A 1 138 ? 20.15652 -17.62285 -16.51833 1.000 30.14000 138 THR A CA 1
ATOM 1063 C C . THR A 1 138 ? 18.77121 -17.25991 -15.98005 1.000 23.52000 138 THR A C 1
ATOM 1064 O O . THR A 1 138 ? 18.41975 -16.08354 -15.79969 1.000 23.33000 138 THR A O 1
ATOM 1068 N N . LEU A 1 139 ? 17.98880 -18.29775 -15.67741 1.000 24.46000 139 LEU A N 1
ATOM 1069 C CA . LEU A 1 139 ? 16.67956 -18.03487 -15.09704 1.000 23.27000 139 LEU A CA 1
ATOM 1070 C C . LEU A 1 139 ? 16.81362 -17.26519 -13.78651 1.000 30.04000 139 LEU A C 1
ATOM 1071 O O . LEU A 1 139 ? 16.00394 -16.36894 -13.49908 1.000 26.13000 139 LEU A O 1
ATOM 1076 N N A SER A 1 140 ? 17.84888 -17.57256 -12.99474 0.440 25.15000 140 SER A N 1
ATOM 1077 N N B SER A 1 140 ? 17.84320 -17.57443 -12.99346 0.560 25.02000 140 SER A N 1
ATOM 1078 C CA A SER A 1 140 ? 18.03348 -16.86762 -11.72744 0.440 30.47000 140 SER A CA 1
ATOM 1079 C CA B SER A 1 140 ? 18.02712 -16.86027 -11.73305 0.560 30.54000 140 SER A CA 1
ATOM 1080 C C A SER A 1 140 ? 18.30847 -15.38349 -11.95743 0.440 32.06000 140 SER A C 1
ATOM 1081 C C B SER A 1 140 ? 18.28921 -15.37736 -11.97326 0.560 32.13000 140 SER A C 1
ATOM 1082 O O A SER A 1 140 ? 17.80910 -14.52946 -11.21417 0.440 29.28000 140 SER A O 1
ATOM 1083 O O B SER A 1 140 ? 17.76349 -14.51932 -11.25231 0.560 28.80000 140 SER A O 1
ATOM 1088 N N . ASP A 1 141 ? 19.07768 -15.05140 -12.99709 1.000 29.93000 141 ASP A N 1
ATOM 1089 C CA . ASP A 1 141 ? 19.34833 -13.64704 -13.27437 1.000 27.07000 141 ASP A CA 1
ATOM 1090 C C . ASP A 1 141 ? 18.07958 -12.89825 -13.71481 1.000 31.78000 141 ASP A C 1
ATOM 1091 O O . ASP A 1 141 ? 17.97039 -11.69056 -13.48329 1.000 32.50000 141 ASP A O 1
ATOM 1096 N N . PHE A 1 142 ? 17.10435 -13.58773 -14.33325 1.000 25.79000 142 PHE A N 1
ATOM 1097 C CA . PHE A 1 142 ? 15.82507 -12.94363 -14.64312 1.000 21.59000 142 PHE A CA 1
ATOM 1098 C C . PHE A 1 142 ? 14.92594 -12.79997 -13.41653 1.000 26.39000 142 PHE A C 1
ATOM 1099 O O . PHE A 1 142 ? 14.28106 -11.75806 -13.24053 1.000 23.22000 142 PHE A O 1
ATOM 1107 N N . LEU A 1 143 ? 14.84656 -13.83502 -12.57664 1.000 21.60000 143 LEU A N 1
ATOM 1108 C CA . LEU A 1 143 ? 13.90376 -13.81279 -11.45387 1.000 19.16000 143 LEU A CA 1
ATOM 1109 C C . LEU A 1 143 ? 14.29318 -12.81253 -10.37640 1.000 22.21000 143 LEU A C 1
ATOM 1110 O O . LEU A 1 143 ? 13.45545 -12.48673 -9.53068 1.000 22.62000 143 LEU A O 1
ATOM 1115 N N . ILE A 1 144 ? 15.52293 -12.29641 -10.39895 1.000 21.81000 144 ILE A N 1
ATOM 1116 C CA . ILE A 1 144 ? 15.88516 -11.24503 -9.45491 1.000 23.58000 144 ILE A CA 1
ATOM 1117 C C . ILE A 1 144 ? 15.37017 -9.88352 -9.89840 1.000 26.7100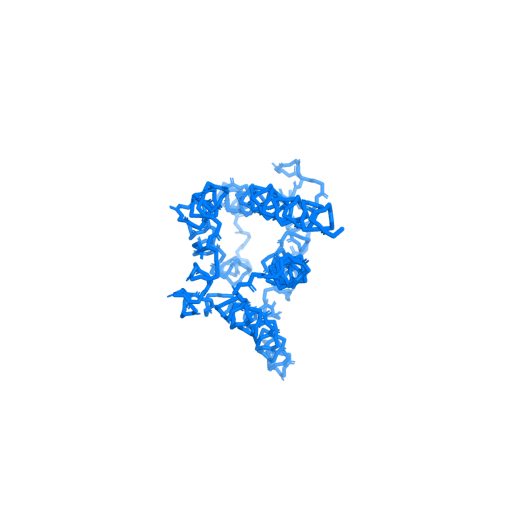0 144 ILE A C 1
ATOM 1118 O O . ILE A 1 144 ? 15.24700 -8.96348 -9.06613 1.000 21.48000 144 ILE A O 1
ATOM 1123 N N . LYS A 1 145 ? 15.04297 -9.73376 -11.18237 1.000 19.95000 145 LYS A N 1
ATOM 1124 C CA . LYS A 1 145 ? 14.79224 -8.39469 -11.70844 1.000 21.44000 145 LYS A CA 1
ATOM 1125 C C . LYS A 1 145 ? 13.63280 -7.66627 -11.04316 1.000 27.02000 145 LYS A C 1
ATOM 1126 O O . LYS A 1 145 ? 13.74130 -6.43918 -10.86417 1.000 22.14000 145 LYS A O 1
ATOM 1132 N N . PRO A 1 146 ? 12.50950 -8.30681 -10.68692 1.000 16.54000 146 PRO A N 1
ATOM 1133 C CA . PRO A 1 146 ? 11.48857 -7.54809 -9.94418 1.000 20.99000 146 PRO A CA 1
ATOM 1134 C C . PRO A 1 146 ? 12.01511 -6.97425 -8.63026 1.000 26.23000 146 PRO A C 1
ATOM 1135 O O . PRO A 1 146 ? 11.62101 -5.87109 -8.23750 1.000 26.41000 146 PRO A O 1
ATOM 1139 N N . ILE A 1 147 ? 12.89669 -7.69859 -7.93280 1.000 27.37000 147 ILE A N 1
ATOM 1140 C CA . ILE A 1 147 ? 13.43325 -7.18781 -6.67150 1.000 24.26000 147 ILE A CA 1
ATOM 1141 C C . ILE A 1 147 ? 14.32918 -5.98937 -6.93984 1.000 26.88000 147 ILE A C 1
ATOM 1142 O O . ILE A 1 147 ? 14.21132 -4.95288 -6.27964 1.000 22.31000 147 ILE A O 1
ATOM 1147 N N . GLN A 1 148 ? 15.21044 -6.10349 -7.94144 1.000 23.62000 148 GLN A N 1
ATOM 1148 C CA . GLN A 1 148 ? 16.04051 -4.96889 -8.34275 1.000 31.01000 148 GLN A CA 1
ATOM 1149 C C . GLN A 1 148 ? 15.19204 -3.78219 -8.78458 1.000 27.24000 148 GLN A C 1
ATOM 1150 O O . GLN A 1 148 ? 15.53209 -2.62727 -8.49903 1.000 30.84000 148 GLN A O 1
ATOM 1156 N N . ARG A 1 149 ? 14.10291 -4.04043 -9.51590 1.000 25.30000 149 ARG A N 1
ATOM 1157 C CA . ARG A 1 149 ? 13.33399 -2.93485 -10.08529 1.000 27.48000 149 ARG A CA 1
ATOM 1158 C C . ARG A 1 149 ? 12.83350 -1.99873 -8.99410 1.000 27.80000 149 ARG A C 1
ATOM 1159 O O . ARG A 1 149 ? 12.82354 -0.77685 -9.17800 1.000 24.25000 149 ARG A O 1
ATOM 1167 N N . ILE A 1 150 ? 12.43840 -2.55453 -7.83942 1.000 25.20000 150 ILE A N 1
ATOM 1168 C CA . ILE A 1 150 ? 11.89852 -1.73428 -6.75154 1.000 29.56000 150 ILE A CA 1
ATOM 1169 C C . ILE A 1 150 ? 12.96108 -0.77594 -6.20341 1.000 32.56000 150 ILE A C 1
ATOM 1170 O O . ILE A 1 150 ? 12.67789 0.39604 -5.92386 1.000 30.62000 150 ILE A O 1
ATOM 1175 N N . THR A 1 151 ? 14.19349 -1.25227 -6.03903 1.000 27.01000 151 THR A N 1
ATOM 1176 C CA . THR A 1 151 ? 15.27114 -0.33911 -5.66263 1.000 31.20000 151 THR A CA 1
ATOM 1177 C C . THR A 1 151 ? 15.58531 0.66936 -6.77741 1.000 32.20000 151 THR A C 1
ATOM 1178 O O . THR A 1 151 ? 15.97357 1.80815 -6.48385 1.000 27.50000 151 THR A O 1
ATOM 1182 N N . LYS A 1 152 ? 15.37740 0.30985 -8.05024 1.000 25.84000 152 LYS A N 1
ATOM 1183 C CA . LYS A 1 152 ? 15.60770 1.29004 -9.11425 1.000 20.22000 152 LYS A CA 1
ATOM 1184 C C . LYS A 1 152 ? 14.61397 2.44915 -9.02749 1.000 23.93000 152 LYS A C 1
ATOM 1185 O O . LYS A 1 152 ? 15.00440 3.61717 -9.15331 1.000 30.71000 152 LYS A O 1
ATOM 1188 N N . TYR A 1 153 ? 13.33601 2.15232 -8.77113 1.000 22.37000 153 TYR A N 1
ATOM 1189 C CA . TYR A 1 153 ? 12.33100 3.20842 -8.62933 1.000 24.97000 153 TYR A CA 1
ATOM 1190 C C . TYR A 1 153 ? 12.69176 4.15622 -7.49629 1.000 33.32000 153 TYR A C 1
ATOM 1191 O O . TYR A 1 153 ? 12.52609 5.37812 -7.61298 1.000 28.34000 153 TYR A O 1
ATOM 1200 N N . GLN A 1 154 ? 13.16263 3.59825 -6.37702 1.000 28.36000 154 GLN A N 1
ATOM 1201 C CA . GLN A 1 154 ? 13.57915 4.41595 -5.24276 1.000 27.32000 154 GLN A CA 1
ATOM 1202 C C . GLN A 1 154 ? 14.73328 5.33552 -5.63204 1.000 27.72000 154 GLN A C 1
ATOM 1203 O O . GLN A 1 154 ? 14.68988 6.55102 -5.39893 1.000 29.02000 154 GLN A O 1
ATOM 1209 N N . LEU A 1 155 ? 15.76836 4.77648 -6.25556 1.000 23.23000 155 LEU A N 1
ATOM 1210 C CA . LEU A 1 155 ? 16.92265 5.59366 -6.61439 1.000 31.26000 155 LEU A CA 1
ATOM 1211 C C . LEU A 1 155 ? 16.53899 6.70604 -7.59564 1.000 32.97000 155 LEU A C 1
ATOM 1212 O O . LEU A 1 155 ? 17.03589 7.83490 -7.49547 1.000 30.91000 155 LEU A O 1
ATOM 1217 N N . LEU A 1 156 ? 15.63783 6.40915 -8.53625 1.000 31.32000 156 LEU A N 1
ATOM 1218 C CA . LEU A 1 156 ? 15.23384 7.37994 -9.55483 1.000 35.25000 156 LEU A CA 1
ATOM 1219 C C . LEU A 1 156 ? 14.32258 8.45437 -8.97705 1.000 32.73000 156 LEU A C 1
ATOM 1220 O O . LEU A 1 156 ? 14.45764 9.63684 -9.30619 1.000 28.71000 156 LEU A O 1
ATOM 1225 N N . LEU A 1 157 ? 13.35848 8.04718 -8.15672 1.000 27.29000 157 LEU A N 1
ATOM 1226 C CA . LEU A 1 157 ? 12.50865 9.00105 -7.45205 1.000 31.15000 157 LEU A CA 1
ATOM 1227 C C . LEU A 1 157 ? 13.31698 9.89664 -6.53097 1.000 31.50000 157 LEU A C 1
ATOM 1228 O O . LEU A 1 157 ? 12.94478 11.05950 -6.30719 1.000 32.55000 157 LEU A O 1
ATOM 1233 N N . LYS A 1 158 ? 14.42256 9.38274 -5.98846 1.000 28.36000 158 LYS A N 1
ATOM 1234 C CA . LYS A 1 158 ? 15.29804 10.22118 -5.18205 1.000 32.03000 158 LYS A CA 1
ATOM 1235 C C . LYS A 1 158 ? 16.00605 11.27330 -6.04269 1.000 33.61000 158 LYS A C 1
ATOM 1236 O O . LYS A 1 158 ? 16.01626 12.46173 -5.69650 1.000 34.73000 158 LYS A O 1
ATOM 1242 N N . ASP A 1 159 ? 16.60954 10.86092 -7.16493 1.000 31.21000 159 ASP A N 1
ATOM 1243 C CA . ASP A 1 159 ? 17.15731 11.83804 -8.11717 1.000 30.28000 159 ASP A CA 1
ATOM 1244 C C . ASP A 1 159 ? 16.09426 12.83249 -8.58043 1.000 29.40000 159 ASP A C 1
ATOM 1245 O O . ASP A 1 159 ? 16.34775 14.04269 -8.63705 1.000 35.04000 159 ASP A O 1
ATOM 1250 N N . PHE A 1 160 ? 14.89012 12.35044 -8.88956 1.000 26.73000 160 PHE A N 1
ATOM 1251 C CA . PHE A 1 160 ? 13.80305 13.26432 -9.22512 1.000 28.50000 160 PHE A CA 1
ATOM 1252 C C . PHE A 1 160 ? 13.56937 14.25560 -8.09506 1.000 36.06000 160 PHE A C 1
ATOM 1253 O O . PHE A 1 160 ? 13.23832 15.42423 -8.33272 1.000 29.26000 160 PHE A O 1
ATOM 1261 N N . LEU A 1 161 ? 13.75134 13.80393 -6.85315 1.000 28.54000 161 LEU A N 1
ATOM 1262 C CA . LEU A 1 161 ? 13.47190 14.66545 -5.71348 1.000 35.52000 161 LEU A CA 1
ATOM 1263 C C . LEU A 1 161 ? 14.51484 15.77723 -5.64329 1.000 25.73000 161 LEU A C 1
ATOM 1264 O O . LEU A 1 161 ? 14.18256 16.96274 -5.52768 1.000 27.81000 161 LEU A O 1
ATOM 1269 N N . ARG A 1 162 ? 15.79182 15.40306 -5.73881 1.000 30.83000 162 ARG A N 1
ATOM 1270 C CA . ARG A 1 162 ? 16.86388 16.38459 -5.68919 1.000 34.59000 162 ARG A CA 1
ATOM 1271 C C . ARG A 1 162 ? 16.67872 17.44154 -6.77519 1.000 44.13000 162 ARG A C 1
ATOM 1272 O O . ARG A 1 162 ? 16.54355 18.63498 -6.47797 1.000 37.91000 162 ARG A O 1
ATOM 1274 N N . TYR A 1 163 ? 16.61928 17.01668 -8.04653 1.000 37.41000 163 TYR A N 1
ATOM 1275 C CA . TYR A 1 163 ? 16.43679 17.98394 -9.12650 1.000 33.78000 163 TYR A CA 1
ATOM 1276 C C . TYR A 1 163 ? 15.24519 18.88958 -8.84716 1.000 33.65000 163 TYR A C 1
ATOM 1277 O O . TYR A 1 163 ? 15.32953 20.11031 -8.99842 1.000 31.15000 163 TYR A O 1
ATOM 1286 N N A SER A 1 164 ? 14.12715 18.31161 -8.40705 0.670 37.98000 164 SER A N 1
ATOM 1287 N N B SER A 1 164 ? 14.12662 18.30073 -8.41252 0.330 37.93000 164 SER A N 1
ATOM 1288 C CA A SER A 1 164 ? 12.94098 19.13061 -8.17153 0.670 39.59000 164 SER A CA 1
ATOM 1289 C CA B SER A 1 164 ? 12.92435 19.08762 -8.15518 0.330 39.56000 164 SER A CA 1
ATOM 1290 C C A SER A 1 164 ? 13.14709 20.10145 -7.00980 0.670 43.15000 164 SER A C 1
ATOM 1291 C C B SER A 1 164 ? 13.14825 20.08816 -7.02168 0.330 43.06000 164 SER A C 1
ATOM 1292 O O A SER A 1 164 ? 12.53784 21.17887 -6.97955 0.670 41.57000 164 SER A O 1
ATOM 1293 O O B SER A 1 164 ? 12.56020 21.17626 -7.02415 0.330 41.57000 164 SER A O 1
ATOM 1298 N N . GLU A 1 165 ? 14.00586 19.74502 -6.05637 1.000 40.19000 165 GLU A N 1
ATOM 1299 C CA . GLU A 1 165 ? 14.36370 20.69001 -5.00420 1.000 41.51000 165 GLU A CA 1
ATOM 1300 C C . GLU A 1 165 ? 15.26105 21.79312 -5.54486 1.000 47.24000 165 GLU A C 1
ATOM 1301 O O . GLU A 1 165 ? 15.07731 22.96118 -5.20306 1.000 43.08000 165 GLU A O 1
ATOM 1307 N N . LYS A 1 166 ? 16.24439 21.44777 -6.38195 1.000 41.65000 166 LYS A N 1
ATOM 1308 C CA . LYS A 1 166 ? 17.13746 22.48065 -6.90411 1.000 45.76000 166 LYS A CA 1
ATOM 1309 C C . LYS A 1 166 ? 16.43361 23.38969 -7.90229 1.000 43.10000 166 LYS A C 1
ATOM 1310 O O . LYS A 1 166 ? 16.96650 24.45138 -8.23436 1.000 50.90000 166 LYS A O 1
ATOM 1312 N N . ALA A 1 167 ? 15.25872 22.99474 -8.38674 1.000 41.65000 167 ALA A N 1
ATOM 1313 C CA . ALA A 1 167 ? 14.42450 23.83814 -9.22866 1.000 44.61000 167 ALA A CA 1
ATOM 1314 C C . ALA A 1 167 ? 13.42925 24.65281 -8.41886 1.000 49.34000 167 ALA A C 1
ATOM 1315 O O . ALA A 1 167 ? 12.60195 25.35862 -9.01004 1.000 52.40000 167 ALA A O 1
ATOM 1317 N N . GLY A 1 168 ? 13.48285 24.55683 -7.09129 1.000 45.67000 168 GLY A N 1
ATOM 1318 C CA . GLY A 1 168 ? 12.54146 25.26047 -6.23004 1.000 42.28000 168 GLY A CA 1
ATOM 1319 C C . GLY A 1 168 ? 11.09440 24.85504 -6.40765 1.000 50.62000 168 GLY A C 1
ATOM 1320 O O . GLY A 1 168 ? 10.19774 25.70509 -6.31712 1.000 57.57000 168 GLY A O 1
ATOM 1321 N N . LEU A 1 169 ? 10.83816 23.57357 -6.64256 1.000 41.04000 169 LEU A N 1
ATOM 1322 C CA . LEU A 1 169 ? 9.48245 23.11640 -6.89412 1.000 43.36000 169 LEU A CA 1
ATOM 1323 C C . LEU A 1 169 ? 8.84928 22.56100 -5.62098 1.000 36.92000 169 LEU A C 1
ATOM 1324 O O . LEU A 1 169 ? 9.53992 22.21184 -4.66125 1.000 41.38000 169 LEU A O 1
ATOM 1329 N N . GLU A 1 170 ? 7.51294 22.49291 -5.63021 1.000 39.65000 170 GLU A N 1
ATOM 1330 C CA . GLU A 1 170 ? 6.74380 21.84658 -4.56941 1.000 51.57000 170 GLU A CA 1
ATOM 1331 C C . GLU A 1 170 ? 7.03456 20.34416 -4.57353 1.000 44.18000 170 GLU A C 1
ATOM 1332 O O . GLU A 1 170 ? 6.61101 19.62272 -5.48093 1.000 61.90000 170 GLU A O 1
ATOM 1334 N N . CYS A 1 171 ? 7.76450 19.86536 -3.56791 1.000 39.09000 171 CYS A N 1
ATOM 1335 C CA . CYS A 1 171 ? 8.23828 18.48596 -3.52145 1.000 45.86000 171 CYS A CA 1
ATOM 1336 C C . CYS A 1 171 ? 7.42820 17.59172 -2.58749 1.00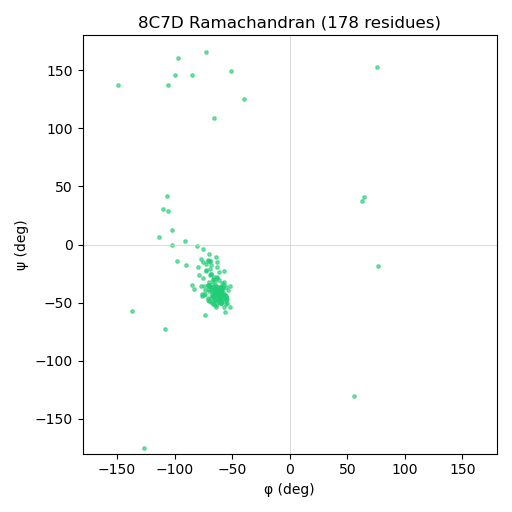0 52.85000 171 CYS A C 1
ATOM 1337 O O . CYS A 1 171 ? 7.87472 16.47920 -2.27788 1.000 43.85000 171 CYS A O 1
ATOM 1340 N N . SER A 1 172 ? 6.26099 18.03788 -2.11813 1.000 44.79000 172 SER A N 1
ATOM 1341 C CA . SER A 1 172 ? 5.65465 17.35040 -0.98063 1.000 50.18000 172 SER A CA 1
ATOM 1342 C C . SER A 1 172 ? 5.22690 15.93547 -1.35421 1.000 54.52000 172 SER A C 1
ATOM 1343 O O . SER A 1 172 ? 5.57518 14.96668 -0.66305 1.000 44.42000 172 SER A O 1
ATOM 1346 N N . ASP A 1 173 ? 4.46967 15.79314 -2.44522 1.000 42.82000 173 ASP A N 1
ATOM 1347 C CA . ASP A 1 173 ? 4.03337 14.46316 -2.85251 1.000 38.71000 173 ASP A CA 1
ATOM 1348 C C . ASP A 1 173 ? 5.19359 13.60911 -3.35674 1.000 39.10000 173 ASP A C 1
ATOM 1349 O O . ASP A 1 173 ? 5.10612 12.37811 -3.30115 1.000 34.10000 173 ASP A O 1
ATOM 1354 N N . ILE A 1 174 ? 6.29886 14.23084 -3.78249 1.000 35.15000 174 ILE A N 1
ATOM 1355 C CA . ILE A 1 174 ? 7.46476 13.46794 -4.22031 1.000 34.78000 174 ILE A CA 1
ATOM 1356 C C . ILE A 1 174 ? 8.21577 12.86705 -3.02809 1.000 34.73000 174 ILE A C 1
ATOM 1357 O O . ILE A 1 174 ? 8.78618 11.76622 -3.11927 1.000 30.17000 174 ILE A O 1
ATOM 1362 N N . GLU A 1 175 ? 8.26369 13.58255 -1.90216 1.000 38.70000 175 GLU A N 1
ATOM 1363 C CA . GLU A 1 175 ? 8.86262 12.99719 -0.70230 1.000 35.07000 175 GLU A CA 1
ATOM 1364 C C . GLU A 1 175 ? 8.08554 11.76947 -0.23975 1.000 28.11000 175 GLU A C 1
ATOM 1365 O O . GLU A 1 175 ? 8.67814 10.77846 0.20160 1.000 38.68000 175 GLU A O 1
ATOM 1371 N N . LYS A 1 176 ? 6.75845 11.83190 -0.29880 1.000 36.38000 176 LYS A N 1
ATOM 1372 C CA . LYS A 1 176 ? 5.96086 10.68457 0.09560 1.000 33.92000 176 LYS A CA 1
ATOM 1373 C C . LYS A 1 176 ? 6.21773 9.52023 -0.84506 1.000 37.61000 176 LYS A C 1
ATOM 1374 O O . LYS A 1 176 ? 6.40176 8.38659 -0.39154 1.000 32.23000 176 LYS A O 1
ATOM 1376 N N . ALA A 1 177 ? 6.28665 9.79315 -2.15806 1.000 33.02000 177 ALA A N 1
ATOM 1377 C CA . ALA A 1 177 ? 6.64003 8.74812 -3.12055 1.000 26.91000 177 ALA A CA 1
ATOM 1378 C C . ALA A 1 177 ? 7.97888 8.10463 -2.77761 1.000 33.25000 177 ALA A C 1
ATOM 1379 O O . ALA A 1 177 ? 8.11166 6.87544 -2.81994 1.000 30.07000 177 ALA A O 1
ATOM 1381 N N . VAL A 1 178 ? 8.98244 8.91314 -2.43281 1.000 29.37000 178 VAL A N 1
ATOM 1382 C CA . VAL A 1 178 ? 10.28764 8.36508 -2.06380 1.000 26.14000 178 VAL A CA 1
ATOM 1383 C C . VAL A 1 178 ? 10.18536 7.53134 -0.78351 1.000 33.83000 178 VAL A C 1
ATOM 1384 O O . VAL A 1 178 ? 10.69886 6.40376 -0.71940 1.000 31.47000 178 VAL A O 1
ATOM 1388 N N . GLU A 1 179 ? 9.52567 8.06873 0.25192 1.000 30.53000 179 GLU A N 1
ATOM 1389 C CA . GLU A 1 179 ? 9.41016 7.32737 1.51427 1.000 35.91000 179 GLU A CA 1
ATOM 1390 C C . GLU A 1 179 ? 8.77916 5.96135 1.27785 1.000 31.54000 179 GLU A C 1
ATOM 1391 O O . GLU A 1 179 ? 9.26919 4.94244 1.77863 1.000 37.91000 179 GLU A O 1
ATOM 1393 N N . LEU A 1 180 ? 7.70474 5.92820 0.48216 1.000 32.53000 180 LEU A N 1
ATOM 1394 C CA . LEU A 1 180 ? 7.03797 4.68197 0.11160 1.000 28.08000 180 LEU A CA 1
ATOM 1395 C 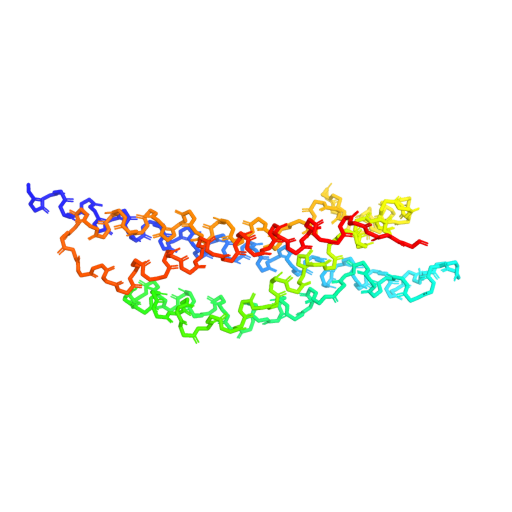C . LEU A 1 180 ? 7.99699 3.68336 -0.53459 1.000 32.00000 180 LEU A C 1
ATOM 1396 O O . LEU A 1 180 ? 8.00456 2.49689 -0.18291 1.000 28.50000 180 LEU A O 1
ATOM 1401 N N . MET A 1 181 ? 8.79325 4.13091 -1.50494 1.000 30.19000 181 MET A N 1
ATOM 1402 C CA . MET A 1 181 ? 9.70634 3.22897 -2.19508 1.000 24.59000 181 MET A CA 1
ATOM 1403 C C . MET A 1 181 ? 10.98523 2.97268 -1.40760 1.000 32.75000 181 MET A C 1
ATOM 1404 O O . MET A 1 181 ? 11.84112 2.21743 -1.87221 1.000 35.52000 181 MET A O 1
ATOM 1409 N N . CYS A 1 182 ? 11.15839 3.59040 -0.24110 1.000 29.25000 182 CYS A N 1
ATOM 1410 C CA . CYS A 1 182 ? 12.12692 3.06063 0.72294 1.000 35.04000 182 CYS A CA 1
ATOM 1411 C C . CYS A 1 182 ? 11.51451 1.93362 1.56206 1.000 38.72000 182 CYS A C 1
ATOM 1412 O O . CYS A 1 182 ? 12.18145 0.92940 1.85452 1.000 33.55000 182 CYS A O 1
ATOM 1415 N N . LEU A 1 183 ? 10.23768 2.07022 1.93017 1.000 28.34000 183 LEU A N 1
ATOM 1416 C CA . LEU A 1 183 ? 9.62110 1.08013 2.79903 1.000 37.10000 183 LEU A CA 1
ATOM 1417 C C . LEU A 1 183 ? 9.39826 -0.24696 2.07545 1.000 32.77000 183 LEU A C 1
ATOM 1418 O O . LEU A 1 183 ? 9.54759 -1.31032 2.68452 1.000 37.11000 183 LEU A O 1
ATOM 1420 N N . VAL A 1 184 ? 9.07678 -0.22740 0.77279 1.000 30.94000 184 VAL A N 1
ATOM 1421 C CA . VAL A 1 184 ? 8.85864 -1.49638 0.05071 1.000 29.72000 184 VAL A CA 1
ATOM 1422 C C . VAL A 1 184 ? 10.10363 -2.37947 -0.01790 1.000 28.94000 184 VAL A C 1
ATOM 1423 O O . VAL A 1 184 ? 10.00618 -3.57455 0.31975 1.000 32.27000 184 VAL A O 1
ATOM 1427 N N . PRO A 1 185 ? 11.27920 -1.89234 -0.44209 1.000 30.57000 185 PRO A N 1
ATOM 1428 C CA . PRO A 1 185 ? 12.47149 -2.75927 -0.37835 1.000 31.26000 185 PRO A CA 1
ATOM 1429 C C . PRO A 1 185 ? 12.74461 -3.30861 1.01625 1.000 28.56000 185 PRO A C 1
ATOM 1430 O O . PRO A 1 185 ? 13.17586 -4.46463 1.14364 1.000 30.32000 185 PRO A O 1
ATOM 1434 N N . LYS A 1 186 ? 12.49578 -2.52004 2.06602 1.000 31.99000 186 LYS A N 1
ATOM 1435 C CA . LYS A 1 186 ? 12.72441 -3.00956 3.42151 1.000 33.62000 186 LYS A CA 1
ATOM 1436 C C . LYS A 1 186 ? 11.77167 -4.14774 3.75271 1.000 25.57000 186 LYS A C 1
ATOM 1437 O O . LYS A 1 186 ? 12.18587 -5.18355 4.28855 1.000 28.75000 186 LYS A O 1
ATOM 1439 N N . ARG A 1 187 ? 10.48592 -3.96488 3.44823 1.000 26.95000 187 ARG A N 1
ATOM 1440 C CA . ARG A 1 187 ? 9.51524 -5.03617 3.64491 1.000 29.65000 187 ARG A CA 1
ATOM 1441 C C . ARG A 1 187 ? 9.87005 -6.24607 2.80444 1.000 26.89000 187 ARG A C 1
ATOM 1442 O O . ARG A 1 187 ? 9.73166 -7.39019 3.25237 1.000 29.38000 187 ARG A O 1
ATOM 1450 N N A CYS A 1 188 ? 10.34245 -6.00915 1.58901 0.300 27.05000 188 CYS A N 1
ATOM 1451 N N B CYS A 1 188 ? 10.35004 -6.01398 1.57809 0.700 25.39000 188 CYS A N 1
ATOM 1452 C CA A CYS A 1 188 ? 10.78146 -7.09961 0.73435 0.300 28.59000 188 CYS A CA 1
ATOM 1453 C CA B CYS A 1 188 ? 10.78817 -7.11962 0.72844 0.700 28.68000 188 CYS A CA 1
ATOM 1454 C C A CYS A 1 188 ? 11.91029 -7.89379 1.37681 0.300 29.77000 188 CYS A C 1
ATOM 1455 C C B CYS A 1 188 ? 11.90264 -7.90291 1.40270 0.700 29.88000 188 CYS A C 1
ATOM 1456 O O A CYS A 1 188 ? 11.87747 -9.13026 1.40742 0.300 29.15000 188 CYS A O 1
ATOM 1457 O O B CYS A 1 188 ? 11.84797 -9.13669 1.49081 0.700 28.89000 188 CYS A O 1
ATOM 1462 N N . ASN A 1 189 ? 12.90787 -7.19951 1.91820 1.000 27.45000 189 ASN A N 1
ATOM 1463 C CA . ASN A 1 189 ? 14.01482 -7.89383 2.56511 1.000 29.78000 189 ASN A CA 1
ATOM 1464 C C . ASN A 1 189 ? 13.56218 -8.59958 3.84187 1.000 28.67000 189 ASN A C 1
ATOM 1465 O O . ASN A 1 189 ? 14.01204 -9.71476 4.12320 1.000 27.14000 189 ASN A O 1
ATOM 1470 N N . ASP A 1 190 ? 12.63914 -7.99091 4.59743 1.000 24.19000 190 ASP A N 1
ATOM 1471 C CA . ASP A 1 190 ? 12.09892 -8.65326 5.79143 1.000 26.76000 190 ASP A CA 1
ATOM 1472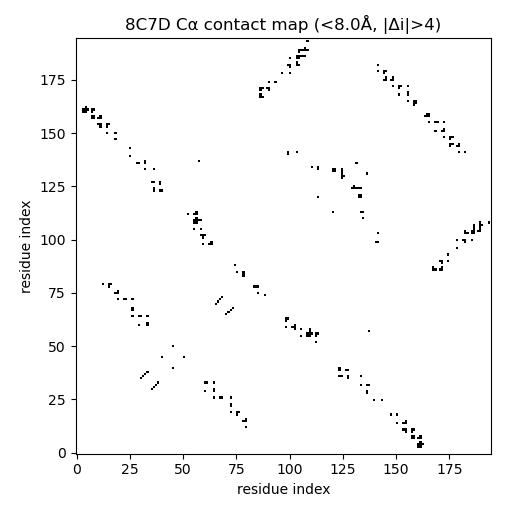 C C . ASP A 1 190 ? 11.41765 -9.97156 5.43562 1.000 26.87000 190 ASP A C 1
ATOM 1473 O O . ASP A 1 190 ? 11.67653 -11.00838 6.06071 1.000 28.67000 190 ASP A O 1
ATOM 1478 N N . MET A 1 191 ? 10.52004 -9.94334 4.44261 1.000 26.39000 191 MET A N 1
ATOM 1479 C CA . MET A 1 191 ? 9.81570 -11.16377 4.03727 1.000 20.47000 191 MET A CA 1
ATOM 1480 C C . MET A 1 191 ? 10.78624 -12.24287 3.58374 1.000 21.43000 191 MET A C 1
ATOM 1481 O O . MET A 1 191 ? 10.70174 -13.39522 4.03023 1.000 24.32000 191 MET A O 1
ATOM 1486 N N . MET A 1 192 ? 11.73519 -11.87688 2.71908 1.000 23.47000 192 MET A N 1
ATOM 1487 C CA . MET A 1 192 ? 12.73109 -12.83809 2.28033 1.000 27.03000 192 MET A CA 1
ATOM 1488 C C . MET A 1 192 ? 13.45269 -13.44801 3.46540 1.000 28.17000 192 MET A C 1
ATOM 1489 O O . MET A 1 192 ? 13.66574 -14.66621 3.51187 1.000 28.52000 192 MET A O 1
ATOM 1494 N N . ASN A 1 193 ? 13.85285 -12.60875 4.42665 1.000 28.07000 193 ASN A N 1
ATOM 1495 C CA . ASN A 1 193 ? 14.59386 -13.10110 5.58329 1.000 28.03000 193 ASN A CA 1
ATOM 1496 C C . ASN A 1 193 ? 13.74370 -14.03626 6.43298 1.000 25.60000 193 ASN A C 1
ATOM 1497 O O . ASN A 1 193 ? 14.26569 -15.00173 6.98774 1.000 31.96000 193 ASN A O 1
ATOM 1502 N N . LEU A 1 194 ? 12.43756 -13.77253 6.53630 1.000 29.36000 194 LEU A N 1
ATOM 1503 C CA . LEU A 1 194 ? 11.54525 -14.69846 7.23351 1.000 29.63000 194 LEU A CA 1
ATOM 1504 C C . LEU A 1 194 ? 11.41457 -16.01179 6.49045 1.000 28.56000 194 LEU A C 1
ATOM 1505 O O . LEU A 1 194 ? 11.25065 -17.05838 7.12258 1.000 28.66000 194 LEU A O 1
ATOM 1510 N N . GLY A 1 195 ? 11.46258 -15.98087 5.15284 1.000 23.81000 195 GLY A N 1
ATOM 1511 C CA . GLY A 1 195 ? 11.35823 -17.21412 4.39828 1.000 28.31000 195 GLY A CA 1
ATOM 1512 C C . GLY A 1 195 ? 12.59419 -18.07747 4.48902 1.000 29.72000 195 GLY A C 1
ATOM 1513 O O . GLY A 1 195 ? 12.53435 -19.26524 4.17238 1.000 33.61000 195 GLY A O 1
ATOM 1514 N N . ARG A 1 196 ? 13.71403 -17.50787 4.92156 1.000 35.69000 196 ARG A N 1
ATOM 1515 C CA . ARG A 1 196 ? 14.93369 -18.27477 5.13252 1.000 32.82000 196 ARG A CA 1
ATOM 1516 C C . ARG A 1 196 ? 14.87917 -19.12609 6.40244 1.000 40.07000 196 ARG A C 1
ATOM 1517 O O . ARG A 1 196 ? 15.70881 -20.03472 6.56321 1.000 34.24000 196 ARG A O 1
ATOM 1525 N N . LEU A 1 197 ? 13.92157 -18.86460 7.30010 1.000 38.27000 197 LEU A N 1
ATOM 1526 C CA . LEU A 1 197 ? 13.86294 -19.58362 8.56963 1.000 26.06000 197 LEU A CA 1
ATOM 1527 C C . LEU A 1 197 ? 13.39538 -21.01918 8.42141 1.000 40.32000 197 LEU A C 1
ATOM 1528 O O . LEU A 1 197 ? 13.67340 -21.83210 9.30448 1.000 43.97000 197 LEU A O 1
ATOM 1533 N N . GLN A 1 198 ? 12.69484 -21.35695 7.34129 1.000 37.72000 198 GLN A N 1
ATOM 1534 C CA . GLN A 1 198 ? 12.13246 -22.69218 7.20121 1.000 34.76000 198 GLN A CA 1
ATOM 1535 C C . GLN A 1 198 ? 12.08895 -23.07743 5.72816 1.000 37.85000 198 GLN A C 1
ATOM 1536 O O . GLN A 1 198 ? 11.72035 -22.25893 4.88225 1.000 43.67000 198 GLN A O 1
ATOM 1539 N N . GLY A 1 199 ? 12.45759 -24.32672 5.43192 1.000 36.64000 199 GLY A N 1
ATOM 1540 C CA . GLY A 1 199 ? 12.37353 -24.85240 4.07959 1.000 36.22000 199 GLY A CA 1
ATOM 1541 C C . GLY A 1 199 ? 11.59588 -26.15067 3.99059 1.000 39.22000 199 GLY A C 1
ATOM 1542 O O . GLY A 1 199 ? 11.01639 -26.59955 4.98595 1.000 42.23000 199 GLY A O 1
ATOM 1543 N N . PHE A 1 200 ? 11.55412 -26.75803 2.80599 1.000 40.92000 200 PHE A N 1
ATOM 1544 C CA . PHE A 1 200 ? 11.02035 -28.10552 2.66655 1.000 40.12000 200 PHE A CA 1
ATOM 1545 C C . PHE A 1 200 ? 11.76865 -29.07598 3.59485 1.000 24.33000 200 PHE A C 1
ATOM 1546 O O . PHE A 1 200 ? 11.32592 -30.20953 3.79058 1.000 48.02000 200 PHE A O 1
#

Sequence (195 aa):
EEEQKAKALRGRMFVLNELLVQTEKDYVKDLGIVVEGFMKRIEEKGVPEDMRGKDKIVFGNIHQIYDWHKDFFLAELEKCIQQEQDRLAQLFIKHERKLHIYVWYCQNKPRSEYIVAEYDAYFEEVKQEINQRLTLSSDFLIKPIQRITKYQLLLKDFLRYSSEKAGLECSDIEKAVELMCLVPKRCCNDMMNLGRLQGF

Secondary structure (DSSP, 8-state):
-HHHHHHHHHHHHHHHHHHHHHHHHHHHHHHIIIIIIIHHHHHH---GGGTTHHHHHHTTHHHHHHHIIIIIHHHHHHHHHSTTHHHHHHHHTGGGGHHHHHHHHTHHHHHHHHHHTHHHHHHHHHHTT-SS-HHHHHTHHHHHHHHHHHHHHHHHHHHHHTT---HHHHHHHHHHHHHHHHHHHHHHHHTT---

Organism: Homo sapiens (NCBI:txid9606)

Radius of gyration: 19.09 Å; Cα contacts (8 Å, |Δi|>4): 186; chains: 1; bounding box: 24×68×36 Å

Foldseek 3Di:
DVVLLVVLVVLLLVLLVVVLVVLVVLLVLLCCVVVQLVVLCVVVDDPPVCVPVVCLQCPCSVVVSCCSVPPVSVQSVVCSVVVVVVLVSLVVCLVVLVVLLRLLLSVVSNVVVCVVCVVVQVVSCVVRPHPDGPVVSSCVSLVVLVVQLVSLVSSQVSCVSNVHDCVSSVVSNVSSVVSNVSSVVSNVVSVVDDD

GO terms:
  GO:0004674 protein serine/threonine kinase activity (F, TAS)
  GO:0005085 guanyl-nucleotide exchange factor activity (F, TAS)
  GO:0015629 actin cytoskeleton (C, TAS)
  GO:0016192 vesicle-mediated transport (P, TAS)
  GO:0006468 protein phosphorylation (P, TAS)
  GO:0007165 signal transduction (P, TAS)
  GO:0005085 guanyl-nucleotide exchange factor activity (F, EXP)
  GO:0005829 cytosol (C, TAS)
  GO:0051056 regulation of small GTPase mediated signal transduction (P, TAS)
  GO:0048013 ephrin receptor signaling pathway (P, TAS)
  GO:0005515 protein binding (F, IPI)
  GO:0070062 extracellular exosome (C, HDA)

InterPro domains:
  IPR000219 Dbl homology domain [PF00621] (1285-1454)
  IPR000219 Dbl homology domain [PF00621] (1933-2102)
  IPR000219 Dbl homology domain [PS50010] (1281-1456)
  IPR000219 Dbl homology domain [PS50010] (1929-2104)
  IPR000219 Dbl homology domain [SM00325] (1285-1455)
  IPR000219 Dbl homology domain [SM00325] (1933-2103)
  IPR000219 Dbl homology domain [cd00160] (1284-1454)
  IPR000219 Dbl homology domain [cd00160] (1930-2102)
  IPR000719 Protein kinase domain [PF00069] (2684-2938)
  IPR000719 Protein kinase domain [PS50011] (2684-2938)
  IPR000719 Protein kinase domain [SM00220] (2684-2938)
  IPR001251 CRAL-TRIO lipid binding domain [PF13716] (54-181)
  IPR001251 CRAL-TRIO lipid binding domain [PS50191] (35-180)
  IPR001251 CRAL-TRIO lipid binding domain [SM00516] (38-177)
  IPR001251 CRAL-TRIO lipid binding domain [cd00170] (44-175)
  IPR001452 SH3 domain [PS50002] (1646-1711)
  IPR001452 SH3 domain [PS50002] (2321-2386)
  IPR001452 SH3 domain [SM00326] (1649-1710)
  IPR001452 SH3 domain [SM00326] (2324-2385)
  IPR001849 Pleckstrin homology domain [PS50003] (1468-1580)

B-factor: mean 33.86, std 9.64, range [16.18, 76.29]

Nearest PDB structures (foldseek):
  8c7d-assembly1_A  TM=1.005E+00  e=7.489E-26  Homo sapiens
  6d8z-assembly1_A  TM=9.707E-01  e=9.078E-18  Homo sapiens
  6d8z-assembly3_C  TM=9.584E-01  e=1.046E-17  Homo sapiens
  2rgn-assembly2_E  TM=9.498E-01  e=6.635E-17  Homo sapiens
  1rj2-assembly1_A  TM=8.999E-01  e=1.908E-10  Mus musculus

Solvent-accessible surface area: 10065 Å² total; per-residue (Å²): 122,84,81,63,97,58,66,5,64,61,9,14,57,142,5,0,74,44,0,9,86,48,0,90,77,10,22,55,36,2,10,46,0,28,102,15,0,51,33,58,10,141,129,55,37,44,66,97,74,0,80,36,62,38,154,65,4,5,37,15,0,99,74,0,22,61,31,0,88,94,64,4,29,46,49,1,77,109,1,58,161,96,50,121,49,1,4,49,14,6,61,80,53,93,80,78,13,124,16,2,20,173,15,1,75,24,10,16,127,4,59,140,14,14,71,90,35,89,80,21,6,49,83,0,29,121,80,36,140,52,94,72,60,4,55,74,5,3,56,40,0,33,104,12,3,58,41,4,23,100,17,1,81,74,2,25,56,90,0,98,73,4,71,58,100,14,83,83,13,90,48,0,14,64,24,0,49,33,6,16,54,134,4,80,82,56,29,87,99,20,126,140,98,75,147